Protein AF-A0A957KAK9-F1 (afdb_monomer)

Radius of gyration: 31.0 Å; Cα contacts (8 Å, |Δi|>4): 184; chains: 1; bounding box: 73×42×79 Å

Solvent-accessible surface area (backbone atoms only — not comparable to full-atom values): 11859 Å² total; per-residue (Å²): 132,91,83,66,43,43,68,60,51,50,53,45,42,73,26,60,89,38,50,68,64,30,19,70,36,79,70,23,77,32,66,41,23,50,53,44,12,56,77,70,69,42,57,94,47,47,56,24,24,17,54,21,35,51,53,50,52,51,54,56,45,58,68,41,41,82,61,91,68,81,90,47,63,84,47,76,66,33,44,46,30,52,53,50,42,42,36,49,74,69,64,42,52,71,67,56,53,21,57,70,49,74,37,57,71,70,58,36,55,51,48,48,50,52,30,37,43,52,53,23,51,55,51,47,52,44,39,51,51,44,69,67,50,73,55,75,72,64,65,61,70,72,53,78,80,76,83,59,67,78,76,74,98,59,89,86,77,96,51,64,68,60,50,52,54,50,49,53,55,48,72,72,43,100,77,59,81,85,84,90,81,76,68,87,88,76,47,65,68,59,51,52,36,54,54,68,66,37,76,91,81,106

pLDDT: mean 87.8, std 12.95, range [45.91, 98.38]

Nearest PDB structures (foldseek):
  7yoc-assembly1_A  TM=3.023E-01  e=8.928E+00  Thinopyrum elongatum
  5lj3-assembly1_O  TM=2.240E-01  e=6.373E+00  Saccharomyces cerevisiae
  5lj5-assembly1_O  TM=2.240E-01  e=6.373E+00  Saccharomyces cerevisiae

Secondary structure (DSSP, 8-state):
-----HHHHHHHHHTTT-HHHHHHSGGGG-HHHHHHHHHTT--SSHHHHHHHHHHHHHHHHHTTSSSSSPP-SSSGGGHHHHHHIIIIIS---HHHHHHHTT--HHHHHHHHHHHHHHHHHHHHHHHHHHHHS--HHHHGGGS----SPPPPSS---S-HHHHHHHHHHHHTSSS--------TTS-HHHHHHHHTT-GGG-

Sequence (202 aa):
MVDINRKQIRSALQAWHQTSRLGELPLAGLLCVDRRREALGYDASAIGRALALRQLLRALLAELRPNEAEPDPADPRWRPFLILSQQYLEGRSPNWVANHLFLAKRTYHKAQATALDRLATLLQDREQAARQTPSADSAATAAPLFMAPPRLNRPFIGRENLLAEIRQRLLAGTSPRLALVGLPGVGKTTLLRELAHDEVLR

Mean predicted aligned error: 14.13 Å

Foldseek 3Di:
DDQQALVLLVQLLQCLVVLLSNLPRPLLPFLLLVVQL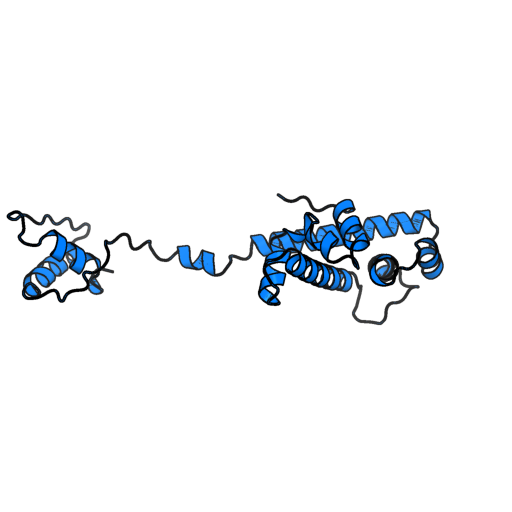VVVVFDPDSSSSSVSSNVVLVVLLVVQQPDPDDQDLADPSSLLSQLSCCCRVVVDDLVVSCVSSVHDPVRSVVSPNVSSRSSSVVSVVSSVVSVPPPDVVVVVVPPPPLPADDQDPDDDDDCVVVLVVVLCQCVPDPHHDDDDDDDPPPCPVNSVSVSSVDPSVD

Structure (mmCIF, N/CA/C/O backbone):
data_AF-A0A957KAK9-F1
#
_entry.id   AF-A0A957KAK9-F1
#
loop_
_atom_site.group_PDB
_atom_site.id
_atom_site.type_symbol
_atom_site.label_atom_id
_atom_site.label_alt_id
_atom_site.label_comp_id
_atom_site.label_asym_id
_atom_site.label_entity_id
_atom_site.label_seq_id
_atom_site.pdbx_PDB_ins_code
_atom_site.Cartn_x
_atom_site.Cartn_y
_atom_site.Cartn_z
_atom_site.occupancy
_atom_site.B_iso_or_equiv
_atom_site.auth_seq_id
_atom_site.auth_comp_id
_atom_site.auth_asym_id
_atom_site.auth_atom_id
_atom_site.pdbx_PDB_model_num
ATOM 1 N N . MET A 1 1 ? 0.889 11.999 12.127 1.00 55.62 1 MET A N 1
ATOM 2 C CA . MET A 1 1 ? 0.553 11.767 10.705 1.00 55.62 1 MET A CA 1
ATOM 3 C C . MET A 1 1 ? 1.561 10.753 10.185 1.00 55.62 1 MET A C 1
ATOM 5 O O . MET A 1 1 ? 2.740 10.975 10.420 1.00 55.62 1 MET A O 1
ATOM 9 N N . VAL A 1 2 ? 1.141 9.609 9.632 1.00 71.44 2 VAL A N 1
ATOM 10 C CA . VAL A 1 2 ? 2.111 8.632 9.100 1.00 71.44 2 VAL A CA 1
ATOM 11 C C . VAL A 1 2 ? 2.605 9.166 7.760 1.00 71.44 2 VAL A C 1
ATOM 13 O O . VAL A 1 2 ? 1.806 9.353 6.844 1.00 71.44 2 VAL A O 1
ATOM 16 N N . ASP A 1 3 ? 3.892 9.488 7.686 1.00 87.69 3 ASP A N 1
ATOM 17 C CA . ASP A 1 3 ? 4.545 9.930 6.456 1.00 87.69 3 ASP A CA 1
ATOM 18 C C . ASP A 1 3 ? 4.981 8.690 5.666 1.00 87.69 3 ASP A C 1
ATOM 20 O O . ASP A 1 3 ? 5.877 7.956 6.101 1.00 87.69 3 ASP A O 1
ATOM 24 N N . ILE A 1 4 ? 4.274 8.393 4.571 1.00 93.38 4 ILE A N 1
ATOM 25 C CA . ILE A 1 4 ? 4.508 7.201 3.755 1.00 93.38 4 ILE A CA 1
ATOM 26 C C . ILE A 1 4 ? 5.555 7.542 2.702 1.00 93.38 4 ILE A C 1
ATOM 28 O O . ILE A 1 4 ? 5.329 8.358 1.813 1.00 93.38 4 ILE A O 1
ATOM 32 N N . ASN A 1 5 ? 6.707 6.875 2.761 1.00 95.31 5 ASN A N 1
ATOM 33 C CA . ASN A 1 5 ? 7.815 7.145 1.849 1.00 95.31 5 ASN A CA 1
ATOM 34 C C . ASN A 1 5 ? 8.212 5.933 0.991 1.00 95.31 5 ASN A C 1
ATOM 36 O O . ASN A 1 5 ? 7.928 4.771 1.297 1.00 95.31 5 ASN A O 1
ATOM 40 N N . ARG A 1 6 ? 8.978 6.196 -0.076 1.00 95.94 6 ARG A N 1
ATOM 41 C CA . ARG A 1 6 ? 9.478 5.161 -1.000 1.00 95.94 6 ARG A CA 1
ATOM 42 C C . ARG A 1 6 ? 10.269 4.031 -0.348 1.00 95.94 6 ARG A C 1
ATOM 44 O O . ARG A 1 6 ? 10.304 2.933 -0.902 1.00 95.94 6 ARG A O 1
ATOM 51 N N . LYS A 1 7 ? 10.947 4.273 0.783 1.00 96.19 7 LYS A N 1
ATOM 52 C CA . LYS A 1 7 ? 11.715 3.221 1.470 1.00 96.19 7 LYS A CA 1
ATOM 53 C C . LYS A 1 7 ? 10.755 2.202 2.076 1.00 96.19 7 LYS A C 1
ATOM 55 O O . LYS A 1 7 ? 10.981 1.011 1.908 1.00 96.19 7 LYS A O 1
ATOM 60 N N . GLN A 1 8 ? 9.669 2.659 2.697 1.00 96.62 8 GLN A N 1
ATOM 61 C CA . GLN A 1 8 ? 8.637 1.778 3.245 1.00 96.62 8 GLN A CA 1
ATOM 62 C C . GLN A 1 8 ? 7.931 0.983 2.142 1.00 96.62 8 GLN A C 1
ATOM 64 O O . GLN A 1 8 ? 7.800 -0.233 2.273 1.00 96.62 8 GLN A O 1
ATOM 69 N N . ILE A 1 9 ? 7.564 1.632 1.027 1.00 97.75 9 ILE A N 1
ATOM 70 C CA . ILE A 1 9 ? 6.975 0.940 -0.132 1.00 97.75 9 ILE A CA 1
ATOM 71 C C . ILE A 1 9 ? 7.922 -0.139 -0.663 1.00 97.75 9 ILE A C 1
ATOM 73 O O . ILE A 1 9 ? 7.519 -1.284 -0.864 1.00 97.75 9 ILE A O 1
ATOM 77 N N . ARG A 1 10 ? 9.203 0.199 -0.851 1.00 97.56 10 ARG A N 1
ATOM 78 C CA . ARG A 1 10 ? 10.208 -0.762 -1.310 1.00 97.56 10 ARG A CA 1
ATOM 79 C C . ARG A 1 10 ? 10.334 -1.947 -0.357 1.00 97.56 10 ARG A C 1
ATOM 81 O O . ARG A 1 10 ? 10.361 -3.076 -0.833 1.00 97.56 10 ARG A O 1
ATOM 88 N N . SER A 1 11 ? 10.404 -1.707 0.951 1.00 97.12 11 SER A N 1
ATOM 89 C CA . SER A 1 11 ? 10.479 -2.779 1.949 1.00 97.12 11 SER A CA 1
ATOM 90 C C . SER A 1 11 ? 9.259 -3.700 1.886 1.00 97.12 11 SER A C 1
ATOM 92 O O . SER A 1 11 ? 9.419 -4.916 1.943 1.00 97.12 11 SER A O 1
ATOM 94 N N . ALA A 1 12 ? 8.056 -3.145 1.703 1.00 97.25 12 ALA A N 1
ATOM 95 C CA . ALA A 1 12 ? 6.838 -3.938 1.548 1.00 97.25 12 ALA A CA 1
ATOM 96 C C . ALA A 1 12 ? 6.841 -4.780 0.266 1.00 97.25 12 ALA A C 1
ATOM 98 O O . ALA A 1 12 ? 6.543 -5.970 0.317 1.00 97.25 12 ALA A O 1
ATOM 99 N N . LEU A 1 13 ? 7.253 -4.206 -0.868 1.00 97.31 13 LEU A N 1
ATOM 100 C CA . LEU A 1 13 ? 7.370 -4.944 -2.128 1.00 97.31 13 LEU A CA 1
ATOM 101 C C . LEU A 1 13 ? 8.484 -6.007 -2.091 1.00 97.31 13 LEU A C 1
ATOM 103 O O . LEU A 1 13 ? 8.334 -7.074 -2.673 1.00 97.31 13 LEU A O 1
ATOM 107 N N . GLN A 1 14 ? 9.585 -5.775 -1.372 1.00 96.88 14 GLN A N 1
ATOM 108 C CA . GLN A 1 14 ? 10.615 -6.801 -1.148 1.00 96.88 14 GLN A CA 1
ATOM 109 C C . GLN A 1 14 ? 10.116 -7.949 -0.264 1.00 96.88 14 GLN A C 1
ATOM 111 O O . GLN A 1 14 ? 10.519 -9.093 -0.455 1.00 96.88 14 GLN A O 1
ATOM 116 N N . ALA A 1 15 ? 9.230 -7.656 0.689 1.00 96.44 15 ALA A N 1
ATOM 117 C CA . ALA A 1 15 ? 8.586 -8.646 1.544 1.00 96.44 15 ALA A CA 1
ATOM 118 C C . ALA A 1 15 ? 7.332 -9.275 0.903 1.00 96.44 15 ALA A C 1
ATOM 120 O O . ALA A 1 15 ? 6.600 -9.983 1.590 1.00 96.44 15 ALA A O 1
ATOM 121 N N . TRP A 1 16 ? 7.072 -9.055 -0.394 1.00 95.88 16 TRP A N 1
ATOM 122 C CA . TRP A 1 16 ? 5.822 -9.442 -1.061 1.00 95.88 16 TRP A CA 1
ATOM 123 C C . TRP A 1 16 ? 5.417 -10.905 -0.822 1.00 95.88 16 TRP A C 1
ATOM 125 O O . TRP A 1 16 ? 4.274 -11.183 -0.445 1.00 95.88 16 TRP A O 1
ATOM 135 N N . HIS A 1 17 ? 6.373 -11.828 -0.966 1.00 94.38 17 HIS A N 1
ATOM 136 C CA . HIS A 1 17 ? 6.179 -13.273 -0.776 1.00 94.38 17 HIS A CA 1
ATOM 137 C C . HIS A 1 17 ? 6.344 -13.733 0.688 1.00 94.38 17 HIS A C 1
ATOM 139 O O . HIS A 1 17 ? 6.066 -14.882 1.011 1.00 94.38 17 HIS A O 1
ATOM 145 N N . GLN A 1 18 ? 6.766 -12.845 1.595 1.00 95.12 18 GLN A N 1
ATOM 146 C CA . GLN A 1 18 ? 7.038 -13.134 3.009 1.00 95.12 18 GLN A CA 1
ATOM 147 C C . GLN A 1 18 ? 5.900 -12.599 3.886 1.00 95.12 18 GLN A C 1
ATOM 149 O O . GLN A 1 18 ? 6.001 -11.516 4.461 1.00 95.12 18 GLN A O 1
ATOM 154 N N . THR A 1 19 ? 4.804 -13.356 3.993 1.00 93.69 19 THR A N 1
ATOM 155 C CA . THR A 1 19 ? 3.567 -12.904 4.662 1.00 93.69 19 THR A CA 1
ATOM 156 C C . THR A 1 19 ? 3.797 -12.414 6.096 1.00 93.69 19 THR A C 1
ATOM 158 O O . THR A 1 19 ? 3.318 -11.337 6.436 1.00 93.69 19 THR A O 1
ATOM 161 N N . SER A 1 20 ? 4.569 -13.138 6.915 1.00 93.25 20 SER A N 1
ATOM 162 C CA . SER A 1 20 ? 4.849 -12.730 8.302 1.00 93.25 20 SER A CA 1
ATOM 163 C C . SER A 1 20 ? 5.565 -11.380 8.360 1.00 93.25 20 SER A C 1
ATOM 165 O O . SER A 1 20 ? 5.084 -10.448 8.996 1.00 93.25 20 SER A O 1
ATOM 167 N N . ARG A 1 21 ? 6.649 -11.234 7.586 1.00 94.94 21 ARG A N 1
ATOM 168 C CA . ARG A 1 21 ? 7.424 -9.991 7.516 1.00 94.94 21 ARG A CA 1
ATOM 169 C C . ARG A 1 21 ? 6.587 -8.822 7.008 1.00 94.94 21 ARG A C 1
ATOM 171 O O . ARG A 1 21 ? 6.719 -7.718 7.517 1.00 94.94 21 ARG A O 1
ATOM 178 N N . LEU A 1 22 ? 5.730 -9.046 6.010 1.00 95.38 22 LEU A N 1
ATOM 179 C CA . LEU A 1 22 ? 4.854 -8.012 5.456 1.00 95.38 22 LEU A CA 1
ATOM 180 C C . LEU A 1 22 ? 3.864 -7.477 6.506 1.00 95.38 22 LEU A C 1
ATOM 182 O O . LEU A 1 22 ? 3.591 -6.279 6.516 1.00 95.38 22 LEU A O 1
ATOM 186 N N . GLY A 1 23 ? 3.366 -8.342 7.395 1.00 93.69 23 GLY A N 1
ATOM 187 C CA . GLY A 1 23 ? 2.431 -7.984 8.469 1.00 93.69 23 GLY A CA 1
ATOM 188 C C . GLY A 1 23 ? 3.052 -7.218 9.638 1.00 93.69 23 GLY A C 1
ATOM 189 O O . GLY A 1 23 ? 2.330 -6.560 10.385 1.00 93.69 23 GLY A O 1
ATOM 190 N N . GLU A 1 24 ? 4.374 -7.283 9.786 1.00 94.00 24 GLU A N 1
ATOM 191 C CA . GLU A 1 24 ? 5.141 -6.563 10.812 1.00 94.00 24 GLU A CA 1
ATOM 192 C C . GLU A 1 24 ? 5.571 -5.161 10.359 1.00 94.00 24 GLU A C 1
ATOM 194 O O . GLU A 1 24 ? 6.010 -4.344 11.169 1.00 94.00 24 GLU A O 1
ATOM 199 N N . LEU A 1 25 ? 5.470 -4.858 9.061 1.00 95.19 25 LEU A N 1
ATOM 200 C CA . LEU A 1 25 ? 5.874 -3.555 8.547 1.00 95.19 25 LEU A CA 1
ATOM 201 C C . LEU A 1 25 ? 4.929 -2.445 9.030 1.00 95.19 25 LEU A C 1
ATOM 203 O O . LEU A 1 25 ? 3.720 -2.661 9.112 1.00 95.19 25 LEU A O 1
ATOM 207 N N . PRO A 1 26 ? 5.430 -1.205 9.211 1.00 94.75 26 PRO A N 1
ATOM 208 C CA . PRO A 1 26 ? 4.598 -0.070 9.620 1.00 94.75 26 PRO A CA 1
ATOM 209 C C . PRO A 1 26 ? 3.386 0.179 8.711 1.00 94.75 26 PRO A C 1
ATOM 211 O O . PRO A 1 26 ? 2.346 0.629 9.179 1.00 94.75 26 PRO A O 1
ATOM 214 N N . LEU A 1 27 ? 3.502 -0.143 7.416 1.00 96.06 27 LEU A N 1
ATOM 215 C CA . LEU A 1 27 ? 2.409 0.010 6.451 1.00 96.06 27 LEU A CA 1
ATOM 216 C C . LEU A 1 27 ? 1.232 -0.936 6.717 1.00 96.06 27 LEU A C 1
ATOM 218 O O . LEU A 1 27 ? 0.123 -0.640 6.290 1.00 96.06 27 LEU A O 1
ATOM 222 N N . ALA A 1 28 ? 1.446 -2.058 7.407 1.00 95.50 28 ALA A N 1
ATOM 223 C CA . ALA A 1 28 ? 0.377 -2.995 7.733 1.00 95.50 28 ALA A CA 1
ATOM 224 C C . ALA A 1 28 ? -0.586 -2.433 8.791 1.00 95.50 28 ALA A C 1
ATOM 226 O O . ALA A 1 28 ? -1.736 -2.850 8.827 1.00 95.50 28 ALA A O 1
ATOM 227 N N . GLY A 1 29 ? -0.137 -1.480 9.617 1.00 94.12 29 GLY A N 1
ATOM 228 C CA . GLY A 1 29 ? -0.946 -0.813 10.644 1.00 94.12 29 GLY A CA 1
ATOM 229 C C . GLY A 1 29 ? -1.648 0.467 10.175 1.00 94.12 29 GLY A C 1
ATOM 230 O O . GLY A 1 29 ? -1.993 1.307 11.001 1.00 94.12 29 GLY A O 1
ATOM 231 N N . LEU A 1 30 ? -1.786 0.676 8.863 1.00 95.50 30 LEU A N 1
ATOM 232 C CA . LEU A 1 30 ? -2.519 1.820 8.315 1.00 95.50 30 LEU A CA 1
ATOM 233 C C . LEU A 1 30 ? -4.032 1.589 8.407 1.00 95.50 30 LEU A C 1
ATOM 235 O O . LEU A 1 30 ? -4.513 0.475 8.203 1.00 95.50 30 LEU A O 1
ATOM 239 N N . LEU A 1 31 ? -4.800 2.661 8.614 1.00 94.81 31 LEU A N 1
ATOM 240 C CA . LEU A 1 31 ? -6.257 2.581 8.733 1.00 94.81 31 LEU A CA 1
ATOM 241 C C . LEU A 1 31 ? -6.900 2.054 7.446 1.00 94.81 31 LEU A C 1
ATOM 243 O O . LEU A 1 31 ? -7.830 1.249 7.486 1.00 94.81 31 LEU A O 1
ATOM 247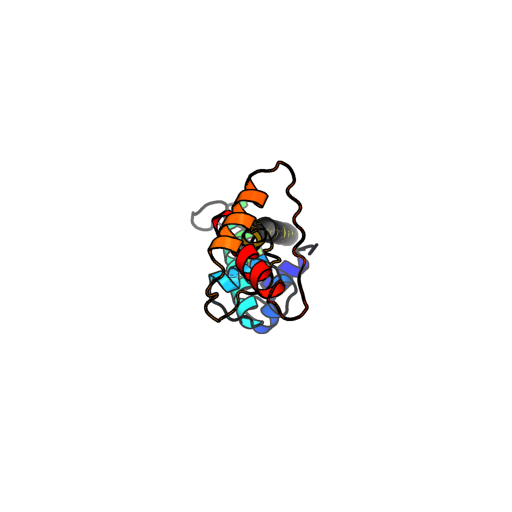 N N . CYS A 1 32 ? -6.397 2.485 6.287 1.00 95.31 32 CYS A N 1
ATOM 248 C CA . CYS A 1 32 ? -6.864 1.969 5.001 1.00 95.31 32 CYS A CA 1
ATOM 249 C C . CYS A 1 32 ? -6.611 0.457 4.836 1.00 95.31 32 CYS A C 1
ATOM 251 O O . CYS A 1 32 ? -7.397 -0.219 4.170 1.00 95.31 32 CYS A O 1
ATOM 253 N N . VAL A 1 33 ? -5.564 -0.087 5.466 1.00 96.38 33 VAL A N 1
ATOM 254 C CA . VAL A 1 33 ? -5.274 -1.529 5.472 1.00 96.38 33 VAL A CA 1
ATOM 255 C C . VAL A 1 33 ? -6.227 -2.263 6.405 1.00 96.38 33 VAL A C 1
ATOM 257 O O . VAL A 1 33 ? -6.799 -3.268 5.989 1.00 96.38 33 VAL A O 1
ATOM 260 N N . ASP A 1 34 ? -6.464 -1.750 7.612 1.00 94.56 34 ASP A N 1
ATOM 261 C CA . ASP A 1 34 ? -7.405 -2.363 8.555 1.00 94.56 34 ASP A CA 1
ATOM 262 C C . ASP A 1 34 ? -8.838 -2.381 8.016 1.00 94.56 34 ASP A C 1
ATOM 264 O O . ASP A 1 34 ? -9.500 -3.416 8.054 1.00 94.56 34 ASP A O 1
ATOM 268 N N . ARG A 1 35 ? -9.294 -1.298 7.380 1.00 93.94 35 ARG A N 1
ATOM 269 C CA . ARG A 1 35 ? -10.605 -1.292 6.712 1.00 93.94 35 ARG A CA 1
ATOM 270 C C . ARG A 1 35 ? -10.686 -2.297 5.573 1.00 93.94 35 ARG A C 1
ATOM 272 O O . ARG A 1 35 ? -11.706 -2.956 5.388 1.00 93.94 35 ARG A O 1
ATOM 279 N N . ARG A 1 36 ? -9.610 -2.436 4.791 1.00 94.75 36 ARG A N 1
ATOM 280 C CA . ARG A 1 36 ? -9.548 -3.438 3.719 1.00 94.75 36 ARG A CA 1
ATOM 281 C C . ARG A 1 36 ? -9.552 -4.857 4.288 1.00 94.75 36 ARG A C 1
ATOM 283 O O . ARG A 1 36 ? -10.164 -5.732 3.685 1.00 94.75 36 ARG A O 1
ATOM 290 N N . ARG A 1 37 ? -8.888 -5.080 5.425 1.00 96.25 37 ARG A N 1
ATOM 291 C CA . ARG A 1 37 ? -8.867 -6.348 6.165 1.00 96.25 37 ARG A CA 1
ATOM 292 C C . ARG A 1 37 ? -10.274 -6.735 6.617 1.00 96.25 37 ARG A C 1
ATOM 294 O O . ARG A 1 37 ? -10.697 -7.850 6.336 1.00 96.25 37 ARG A O 1
ATOM 301 N N . GLU A 1 38 ? -10.997 -5.808 7.240 1.00 94.38 38 GLU A N 1
ATOM 302 C CA . GLU A 1 38 ? -12.384 -6.001 7.687 1.00 94.38 38 GLU A CA 1
ATOM 303 C C . GLU A 1 38 ? -13.331 -6.266 6.518 1.00 94.38 38 GLU A C 1
ATOM 305 O O . GLU A 1 38 ? -14.067 -7.248 6.537 1.00 94.38 38 GLU A O 1
ATOM 310 N N . ALA A 1 39 ? -13.253 -5.456 5.458 1.00 92.75 39 ALA A N 1
ATOM 311 C CA . ALA A 1 39 ? -14.089 -5.618 4.268 1.00 92.75 39 ALA A CA 1
ATOM 312 C C . ALA A 1 39 ? -13.884 -6.968 3.558 1.00 92.75 39 ALA A C 1
ATOM 314 O O . ALA A 1 39 ? -14.797 -7.468 2.908 1.00 92.75 39 ALA A O 1
ATOM 315 N N . LEU A 1 40 ? -12.686 -7.553 3.662 1.00 93.38 40 LEU A N 1
ATOM 316 C CA . LEU A 1 40 ? -12.361 -8.869 3.103 1.00 93.38 40 LEU A CA 1
ATOM 317 C C . LEU A 1 40 ? -12.547 -10.017 4.110 1.00 93.38 40 LEU A C 1
ATOM 319 O O . LEU A 1 40 ? -12.281 -11.164 3.762 1.00 93.38 40 LEU A O 1
ATOM 323 N N . GLY A 1 41 ? -12.981 -9.730 5.342 1.00 93.56 41 GLY A N 1
ATOM 324 C CA . GLY A 1 41 ? -13.208 -10.740 6.378 1.00 93.56 41 GLY A CA 1
ATOM 325 C C . GLY A 1 41 ? -11.934 -11.421 6.886 1.00 93.56 41 GLY A C 1
ATOM 326 O O . GLY A 1 41 ? -11.989 -12.555 7.356 1.00 93.56 41 GLY A O 1
ATOM 327 N N . TYR A 1 42 ? -10.773 -10.770 6.777 1.00 93.19 42 TYR A N 1
ATOM 328 C CA . TYR A 1 42 ? -9.527 -11.322 7.304 1.00 93.19 42 TYR A CA 1
ATOM 329 C C . TYR A 1 42 ? -9.426 -11.134 8.822 1.00 93.19 42 TYR A C 1
ATOM 331 O O . TYR A 1 42 ? -9.802 -10.097 9.374 1.00 93.19 42 TYR A O 1
ATOM 339 N N . ASP A 1 43 ? -8.834 -12.124 9.486 1.00 91.38 43 ASP A N 1
ATOM 340 C CA . ASP A 1 43 ? -8.577 -12.121 10.926 1.00 91.38 43 ASP A CA 1
ATOM 341 C C . ASP A 1 43 ? -7.738 -10.905 11.385 1.00 91.38 43 ASP A C 1
ATOM 343 O O . ASP A 1 43 ? -6.961 -10.344 10.611 1.00 91.38 43 ASP A O 1
ATOM 347 N N . ALA A 1 44 ? -7.881 -10.485 12.647 1.00 91.12 44 ALA A N 1
ATOM 348 C CA . ALA A 1 44 ? -7.198 -9.311 13.214 1.00 91.12 44 ALA A CA 1
ATOM 349 C C . ALA A 1 44 ? -5.690 -9.515 13.507 1.00 91.12 44 ALA A C 1
ATOM 351 O O . ALA A 1 44 ? -5.026 -8.635 14.068 1.00 91.12 44 ALA A O 1
ATOM 352 N N . SER A 1 45 ? -5.126 -10.658 13.122 1.00 93.19 45 SER A N 1
ATOM 353 C CA . SER A 1 45 ? -3.703 -10.980 13.232 1.00 93.19 45 SER A CA 1
ATOM 354 C C . SER A 1 45 ? -2.804 -10.214 12.252 1.00 93.19 45 SER A C 1
ATOM 356 O O . SER A 1 45 ? -3.233 -9.614 11.262 1.00 93.19 45 SER A O 1
ATOM 358 N N . ALA A 1 46 ? -1.491 -10.293 12.500 1.00 93.38 46 ALA A N 1
ATOM 359 C CA . ALA A 1 46 ? -0.467 -9.787 11.585 1.00 93.38 46 ALA A CA 1
ATOM 360 C C . ALA A 1 46 ? -0.574 -10.416 10.183 1.00 93.38 46 ALA A C 1
ATOM 362 O O . ALA A 1 46 ? -0.359 -9.732 9.185 1.00 93.38 46 ALA A O 1
ATOM 363 N N . ILE A 1 47 ? -0.967 -11.692 10.097 1.00 94.88 47 ILE A N 1
ATOM 364 C CA . ILE A 1 47 ? -1.179 -12.391 8.823 1.00 94.88 47 ILE A CA 1
ATOM 365 C C . ILE A 1 47 ? -2.365 -11.779 8.070 1.00 94.88 47 ILE A C 1
ATOM 367 O O . ILE A 1 47 ? -2.238 -11.484 6.881 1.00 94.88 47 ILE A O 1
ATOM 371 N N . GLY A 1 48 ? -3.490 -11.527 8.747 1.00 94.94 48 GLY A N 1
ATOM 372 C CA . GLY A 1 48 ? -4.646 -10.879 8.126 1.00 94.94 48 GLY A CA 1
ATOM 373 C C . GLY A 1 48 ? -4.328 -9.473 7.610 1.00 94.94 48 GLY A C 1
ATOM 374 O O . GLY A 1 48 ? -4.662 -9.141 6.469 1.00 94.94 48 GLY A O 1
ATOM 375 N N . ARG A 1 49 ? -3.582 -8.673 8.387 1.00 95.44 49 ARG A N 1
ATOM 376 C CA . ARG A 1 49 ? -3.072 -7.365 7.935 1.00 95.44 49 ARG A CA 1
ATOM 377 C C . ARG A 1 49 ? -2.120 -7.483 6.742 1.00 95.44 49 ARG A C 1
ATOM 379 O O . ARG A 1 49 ? -2.227 -6.697 5.804 1.00 95.44 49 ARG A O 1
ATOM 386 N N . ALA A 1 50 ? -1.235 -8.480 6.722 1.00 96.94 50 ALA A N 1
ATOM 387 C CA . ALA A 1 50 ? -0.339 -8.727 5.591 1.00 96.94 50 ALA A CA 1
ATOM 388 C C . ALA A 1 50 ? -1.107 -9.039 4.297 1.00 96.94 50 ALA A C 1
ATOM 390 O O . ALA A 1 50 ? -0.782 -8.504 3.236 1.00 96.94 50 ALA A O 1
ATOM 391 N N . LEU A 1 51 ? -2.141 -9.884 4.377 1.00 97.12 51 LEU A N 1
ATOM 392 C CA . LEU A 1 51 ? -3.000 -10.218 3.237 1.00 97.12 51 LEU A CA 1
ATOM 393 C C . LEU A 1 51 ? -3.767 -8.990 2.733 1.00 97.12 51 LEU A C 1
ATOM 395 O O . LEU A 1 51 ? -3.813 -8.750 1.523 1.00 97.12 51 LEU A O 1
ATOM 399 N N . ALA A 1 52 ? -4.312 -8.183 3.646 1.00 97.12 52 ALA A N 1
ATOM 400 C CA . ALA A 1 52 ? -4.981 -6.930 3.312 1.00 97.12 52 ALA A CA 1
ATOM 401 C C . ALA A 1 52 ? -4.029 -5.931 2.637 1.00 97.12 52 ALA A C 1
ATOM 403 O O . ALA A 1 52 ? -4.361 -5.385 1.583 1.00 97.12 52 ALA A O 1
ATOM 404 N N . LEU A 1 53 ? -2.823 -5.749 3.187 1.00 97.50 53 LEU A N 1
ATOM 405 C CA . LEU A 1 53 ? -1.794 -4.883 2.616 1.00 97.50 53 LEU A CA 1
ATOM 406 C C . LEU A 1 53 ? -1.379 -5.363 1.220 1.00 97.50 53 LEU A C 1
ATOM 408 O O . LEU A 1 53 ? -1.288 -4.554 0.299 1.00 97.50 53 LEU A O 1
ATOM 412 N N . ARG A 1 54 ? -1.184 -6.673 1.022 1.00 97.19 54 ARG A N 1
ATOM 413 C CA . ARG A 1 54 ? -0.860 -7.250 -0.293 1.00 97.19 54 ARG A CA 1
ATOM 414 C C . ARG A 1 54 ? -1.957 -6.958 -1.318 1.00 97.19 54 ARG A C 1
ATOM 416 O O . ARG A 1 54 ? -1.655 -6.529 -2.429 1.00 97.19 54 ARG A O 1
ATOM 423 N N . GLN A 1 55 ? -3.222 -7.160 -0.946 1.00 97.00 55 GLN A N 1
ATOM 424 C CA . GLN A 1 55 ? -4.367 -6.858 -1.811 1.00 97.00 55 GLN A CA 1
ATOM 425 C C . GLN A 1 55 ? -4.454 -5.366 -2.147 1.00 97.00 55 GLN A C 1
ATOM 427 O O . GLN A 1 55 ? -4.677 -5.008 -3.302 1.00 97.00 55 GLN A O 1
ATOM 432 N N . LEU A 1 56 ? -4.232 -4.496 -1.161 1.00 97.25 56 LEU A N 1
ATOM 433 C CA . LEU A 1 56 ? -4.230 -3.051 -1.364 1.00 97.25 56 LEU A CA 1
ATOM 434 C C . LEU A 1 56 ? -3.103 -2.620 -2.312 1.00 97.25 56 LEU A C 1
ATOM 436 O O . LEU A 1 56 ? -3.368 -1.944 -3.299 1.00 97.25 56 LEU A O 1
ATOM 440 N N . LEU A 1 57 ? -1.866 -3.063 -2.073 1.00 97.56 57 LEU A N 1
ATOM 441 C CA . LEU A 1 57 ? -0.724 -2.762 -2.942 1.00 97.56 57 LEU A CA 1
ATOM 442 C C . LEU A 1 57 ? -0.927 -3.299 -4.365 1.00 97.56 57 LEU A C 1
ATOM 444 O O . LEU A 1 57 ? -0.553 -2.626 -5.321 1.00 97.56 57 LEU A O 1
ATOM 448 N N . ARG A 1 58 ? -1.557 -4.472 -4.527 1.00 97.31 58 ARG A N 1
ATOM 449 C CA . ARG A 1 58 ? -1.917 -5.008 -5.849 1.00 97.31 58 ARG A CA 1
ATOM 450 C C . ARG A 1 58 ? -2.891 -4.094 -6.587 1.00 97.31 58 ARG A C 1
ATOM 452 O O . ARG A 1 58 ? -2.686 -3.831 -7.768 1.00 97.31 58 ARG A O 1
ATOM 459 N N . ALA A 1 59 ? -3.929 -3.619 -5.898 1.00 96.88 59 ALA A N 1
ATOM 460 C CA . ALA A 1 59 ? -4.900 -2.692 -6.471 1.00 96.88 59 ALA A CA 1
ATOM 461 C C . ALA A 1 59 ? -4.233 -1.365 -6.868 1.00 96.88 59 ALA A C 1
ATOM 463 O O . ALA A 1 59 ? -4.398 -0.911 -7.994 1.00 96.88 59 ALA A O 1
ATOM 464 N N . LEU A 1 60 ? -3.383 -0.810 -5.999 1.00 97.19 60 LEU A N 1
ATOM 465 C CA . LEU A 1 60 ? -2.641 0.422 -6.287 1.00 97.19 60 LEU A CA 1
ATOM 466 C C . LEU A 1 60 ? -1.650 0.270 -7.446 1.00 97.19 60 LEU A C 1
ATOM 468 O O . LEU A 1 60 ? -1.484 1.192 -8.239 1.00 97.19 60 LEU A O 1
ATOM 472 N N . LEU A 1 61 ? -0.999 -0.890 -7.582 1.00 97.06 61 LEU A N 1
ATOM 473 C CA . LEU A 1 61 ? -0.168 -1.182 -8.750 1.00 97.06 61 LEU A CA 1
ATOM 474 C C . LEU A 1 61 ? -1.003 -1.187 -10.034 1.00 97.06 61 LEU A C 1
ATOM 476 O O . LEU A 1 61 ? -0.552 -0.646 -11.039 1.00 97.06 61 LEU A O 1
ATOM 480 N N . ALA A 1 62 ? -2.211 -1.754 -10.011 1.00 96.12 62 ALA A N 1
ATOM 481 C CA . ALA A 1 62 ? -3.092 -1.753 -11.178 1.00 96.12 62 ALA A CA 1
ATOM 482 C C . ALA A 1 62 ? -3.482 -0.328 -11.617 1.00 96.12 62 ALA A C 1
ATOM 484 O O . ALA A 1 62 ? -3.579 -0.076 -12.812 1.00 96.12 62 ALA A O 1
ATOM 485 N N . GLU A 1 63 ? -3.601 0.620 -10.685 1.00 96.44 63 GLU A N 1
ATOM 486 C CA . GLU A 1 63 ? -3.865 2.042 -10.978 1.00 96.44 63 GLU A CA 1
ATOM 487 C C . GLU A 1 63 ? -2.678 2.774 -11.628 1.00 96.44 63 GLU A C 1
ATOM 489 O O . GLU A 1 63 ? -2.832 3.865 -12.177 1.00 96.44 63 GLU A O 1
ATOM 494 N N . LEU A 1 64 ? -1.476 2.189 -11.599 1.00 95.88 64 LEU A N 1
ATOM 495 C CA . LEU A 1 64 ? -0.334 2.724 -12.344 1.00 95.88 64 LEU A CA 1
ATOM 496 C C . LEU A 1 64 ? -0.412 2.419 -13.843 1.00 95.88 64 LEU A C 1
ATOM 498 O O . LEU A 1 64 ? 0.373 2.993 -14.604 1.00 95.88 64 LEU A O 1
ATOM 502 N N . ARG A 1 65 ? -1.312 1.524 -14.270 1.00 95.88 65 ARG A N 1
ATOM 503 C CA . ARG A 1 65 ? -1.533 1.232 -15.688 1.00 95.88 65 ARG A CA 1
ATOM 504 C C . ARG A 1 65 ? -2.140 2.470 -16.362 1.00 95.88 65 ARG A C 1
ATOM 506 O O . ARG A 1 65 ? -3.068 3.060 -15.814 1.00 95.88 65 ARG A O 1
ATOM 513 N N . PRO A 1 66 ? -1.636 2.893 -17.532 1.00 94.12 66 PRO A N 1
ATOM 514 C CA . PRO A 1 66 ? -2.174 4.065 -18.221 1.00 94.12 66 PRO A CA 1
ATOM 515 C C . PRO A 1 66 ? -3.565 3.825 -18.816 1.00 94.12 66 PRO A C 1
ATOM 517 O O . PRO A 1 66 ? -4.310 4.779 -19.022 1.00 94.12 66 PRO A O 1
ATOM 520 N N . ASN A 1 67 ? -3.898 2.571 -19.121 1.00 92.19 67 ASN A N 1
ATOM 521 C CA . ASN A 1 67 ? -5.188 2.134 -19.638 1.00 92.19 67 ASN A CA 1
ATOM 522 C C . ASN A 1 67 ? -5.389 0.633 -19.338 1.00 92.19 67 ASN A C 1
ATOM 524 O O . ASN A 1 67 ? -4.511 -0.025 -18.769 1.00 92.19 67 ASN A O 1
ATOM 528 N N . GLU A 1 68 ? -6.548 0.093 -19.716 1.00 87.75 68 GLU A N 1
ATOM 529 C CA . GLU A 1 68 ? -6.893 -1.320 -19.496 1.00 87.75 68 GLU A CA 1
ATOM 530 C C . GLU A 1 68 ? -6.293 -2.285 -20.533 1.00 87.75 68 GLU A C 1
ATOM 532 O O . GLU A 1 68 ? -6.435 -3.499 -20.377 1.00 87.75 68 GLU A O 1
ATOM 537 N N . ALA A 1 69 ? -5.586 -1.777 -21.550 1.00 89.00 69 ALA A N 1
ATOM 538 C CA . ALA A 1 69 ? -4.986 -2.598 -22.598 1.00 89.00 69 ALA A CA 1
ATOM 539 C C . ALA A 1 69 ? -3.861 -3.494 -22.058 1.00 89.00 69 ALA A C 1
ATOM 541 O O . ALA A 1 69 ? -3.450 -3.403 -20.896 1.00 89.00 69 ALA A O 1
ATOM 542 N N . GLU A 1 70 ? -3.355 -4.386 -22.903 1.00 91.50 70 GLU A N 1
ATOM 543 C CA . GLU A 1 70 ? -2.211 -5.215 -22.541 1.00 91.50 70 GLU A CA 1
ATOM 544 C C . GLU A 1 70 ? -0.963 -4.357 -22.271 1.00 91.50 70 GLU A C 1
ATOM 546 O O . GLU A 1 70 ? -0.788 -3.306 -22.896 1.00 91.50 70 GLU A O 1
ATOM 551 N N . PRO A 1 71 ? -0.099 -4.767 -21.323 1.00 92.31 71 PRO A N 1
ATOM 552 C CA . PRO A 1 71 ? 1.108 -4.018 -21.021 1.00 92.31 71 PRO A CA 1
ATOM 553 C C . PRO A 1 71 ? 2.040 -3.939 -22.230 1.00 92.31 71 PRO A C 1
ATOM 555 O O . PRO A 1 71 ? 2.497 -4.966 -22.727 1.00 92.31 71 PRO A O 1
ATOM 558 N N . ASP A 1 72 ? 2.370 -2.718 -22.643 1.00 92.69 72 ASP A N 1
ATOM 559 C CA . ASP A 1 72 ? 3.309 -2.461 -23.733 1.00 92.69 72 ASP A CA 1
ATOM 560 C C . ASP A 1 72 ? 4.665 -1.976 -23.176 1.00 92.69 72 ASP A C 1
ATOM 562 O O . ASP A 1 72 ? 4.748 -0.866 -22.638 1.00 92.69 72 ASP A O 1
ATOM 566 N N . PRO A 1 73 ? 5.747 -2.774 -23.292 1.00 92.00 73 PRO A N 1
ATOM 567 C CA . PRO A 1 73 ? 7.098 -2.373 -22.896 1.00 92.00 73 PRO A CA 1
ATOM 568 C C . PRO A 1 73 ? 7.643 -1.151 -23.647 1.00 92.00 73 PRO A C 1
ATOM 570 O O . PRO A 1 73 ? 8.520 -0.457 -23.120 1.00 92.00 73 PRO A O 1
ATOM 573 N N . ALA A 1 74 ? 7.164 -0.896 -24.869 1.00 91.00 74 ALA A N 1
ATOM 574 C CA . ALA A 1 74 ? 7.629 0.206 -25.701 1.00 91.00 74 ALA A CA 1
ATOM 575 C C . ALA A 1 74 ? 7.037 1.553 -25.263 1.00 91.00 74 ALA A C 1
ATOM 577 O O . ALA A 1 74 ? 7.728 2.573 -25.345 1.00 91.00 74 ALA A O 1
ATOM 578 N N . ASP A 1 75 ? 5.805 1.572 -24.746 1.00 94.19 75 ASP A N 1
ATOM 579 C CA . ASP A 1 75 ? 5.162 2.792 -24.259 1.00 94.19 75 ASP A CA 1
ATOM 580 C C . ASP A 1 75 ? 5.719 3.207 -22.875 1.00 94.19 75 ASP A C 1
ATOM 582 O O . ASP A 1 75 ? 5.531 2.524 -21.859 1.00 94.19 75 ASP A O 1
ATOM 586 N N . PRO A 1 76 ? 6.371 4.386 -22.769 1.00 94.00 76 PRO A N 1
ATOM 587 C CA . PRO A 1 76 ? 6.935 4.876 -21.517 1.00 94.00 76 PRO A CA 1
ATOM 588 C C . PRO A 1 76 ? 5.939 5.006 -20.362 1.00 94.00 76 PRO A C 1
ATOM 590 O O . PRO A 1 76 ? 6.360 4.986 -19.201 1.00 94.00 76 PRO A O 1
ATOM 593 N N . ARG A 1 77 ? 4.642 5.159 -20.649 1.00 96.06 77 ARG A N 1
ATOM 594 C CA . ARG A 1 77 ? 3.592 5.315 -19.635 1.00 96.06 77 ARG A CA 1
ATOM 595 C C . ARG A 1 77 ? 3.371 4.039 -18.826 1.00 96.06 77 ARG A C 1
ATOM 597 O O . ARG A 1 77 ? 2.982 4.132 -17.665 1.00 96.06 77 ARG A O 1
ATOM 604 N N . TRP A 1 78 ? 3.690 2.874 -19.390 1.00 96.81 78 TRP A N 1
ATOM 605 C CA . TRP A 1 78 ? 3.615 1.580 -18.707 1.00 96.81 78 TRP A CA 1
ATOM 606 C C . TRP A 1 78 ? 4.778 1.315 -17.753 1.00 96.81 78 TRP A C 1
ATOM 608 O O . TRP A 1 78 ? 4.670 0.462 -16.869 1.00 96.81 78 TRP A O 1
ATOM 618 N N . ARG A 1 79 ? 5.885 2.059 -17.881 1.00 96.50 79 ARG A N 1
ATOM 619 C CA . ARG A 1 79 ? 7.116 1.827 -17.107 1.00 96.50 79 ARG A CA 1
ATOM 620 C C . ARG A 1 79 ? 6.894 1.741 -15.593 1.00 96.50 79 ARG A C 1
ATOM 622 O O . ARG A 1 79 ? 7.464 0.827 -15.008 1.00 96.50 79 ARG A O 1
ATOM 629 N N . PRO A 1 80 ? 6.106 2.609 -14.923 1.00 97.50 80 PRO A N 1
ATOM 630 C CA . PRO A 1 80 ? 5.921 2.504 -13.476 1.00 97.50 80 PRO A CA 1
ATOM 631 C C . PRO A 1 80 ? 5.318 1.163 -13.051 1.00 97.50 80 PRO A C 1
ATOM 633 O O . PRO A 1 80 ? 5.823 0.528 -12.126 1.00 97.50 80 PRO A O 1
ATOM 636 N N . PHE A 1 81 ? 4.282 0.712 -13.760 1.00 97.94 81 PHE A N 1
ATOM 637 C CA . PHE A 1 81 ? 3.653 -0.580 -13.518 1.00 97.94 81 PHE A CA 1
ATOM 638 C C . PHE A 1 81 ? 4.608 -1.734 -13.837 1.00 97.94 81 PHE A C 1
ATOM 640 O O . PHE A 1 81 ? 4.828 -2.594 -12.984 1.00 97.94 81 PHE A O 1
ATOM 647 N N . LEU A 1 82 ? 5.210 -1.735 -15.032 1.00 97.75 82 LEU A N 1
ATOM 648 C CA . LEU A 1 82 ? 6.093 -2.810 -15.493 1.00 97.75 82 LEU A CA 1
ATOM 649 C C . LEU A 1 82 ? 7.333 -2.955 -14.610 1.00 97.75 82 LEU A C 1
ATOM 651 O O . LEU A 1 82 ? 7.670 -4.066 -14.223 1.00 97.75 82 LEU A O 1
ATOM 655 N N . ILE A 1 83 ? 7.978 -1.850 -14.219 1.00 98.12 83 ILE A N 1
ATOM 656 C CA . ILE A 1 83 ? 9.163 -1.893 -13.351 1.00 98.12 83 ILE A CA 1
ATOM 657 C C . ILE A 1 83 ? 8.836 -2.564 -12.015 1.00 98.12 83 ILE A C 1
ATOM 659 O O . ILE A 1 83 ? 9.587 -3.424 -11.561 1.00 98.12 83 ILE A O 1
ATOM 663 N N . LEU A 1 84 ? 7.730 -2.176 -11.373 1.00 98.25 84 LEU A N 1
ATOM 664 C CA . LEU A 1 84 ? 7.397 -2.683 -10.044 1.00 98.25 84 LEU A CA 1
ATOM 665 C C . LEU A 1 84 ? 6.835 -4.110 -10.083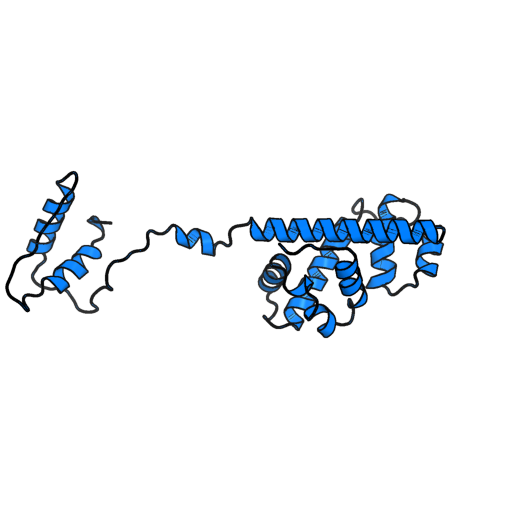 1.00 98.25 84 LEU A C 1
ATOM 667 O O . LEU A 1 84 ? 7.230 -4.933 -9.258 1.00 98.25 84 LEU A O 1
ATOM 671 N N . SER A 1 85 ? 5.949 -4.420 -11.033 1.00 97.56 85 SER A N 1
ATOM 672 C CA . 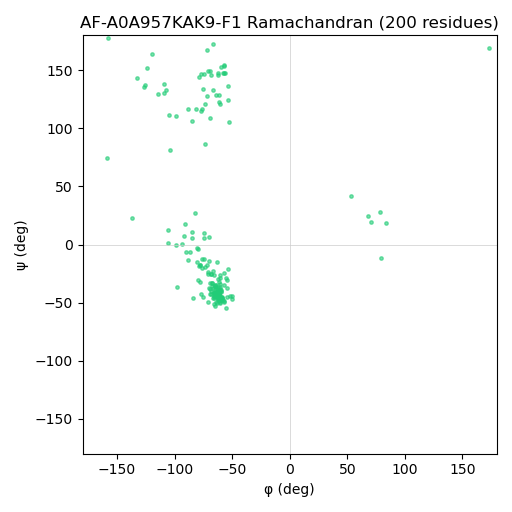SER A 1 85 ? 5.363 -5.761 -11.178 1.00 97.56 85 SER A CA 1
ATOM 673 C C . SER A 1 85 ? 6.419 -6.800 -11.559 1.00 97.56 85 SER A C 1
ATOM 675 O O . SER A 1 85 ? 6.610 -7.770 -10.826 1.00 97.56 85 SER A O 1
ATOM 677 N N . GLN A 1 86 ? 7.190 -6.552 -12.619 1.00 97.62 86 GLN A N 1
ATOM 678 C CA . GLN A 1 86 ? 8.218 -7.481 -13.085 1.00 97.62 86 GLN A CA 1
ATOM 679 C C . GLN A 1 86 ? 9.291 -7.709 -12.017 1.00 97.62 86 GLN A C 1
ATOM 681 O O . GLN A 1 86 ? 9.673 -8.844 -11.736 1.00 97.62 86 GLN A O 1
ATOM 686 N N . GLN A 1 87 ? 9.770 -6.643 -11.369 1.00 97.88 87 GLN A N 1
ATOM 687 C CA . GLN A 1 87 ? 10.834 -6.796 -10.383 1.00 97.88 87 GLN A CA 1
ATOM 688 C C . GLN A 1 87 ? 10.354 -7.483 -9.098 1.00 97.88 87 GLN A C 1
ATOM 690 O O . GLN A 1 87 ? 11.027 -8.381 -8.597 1.00 97.88 87 GLN A O 1
ATOM 695 N N . TYR A 1 88 ? 9.241 -7.033 -8.514 1.00 97.50 88 TYR A N 1
ATOM 696 C CA . TYR A 1 88 ? 8.875 -7.434 -7.151 1.00 97.50 88 TYR A CA 1
ATOM 697 C C . TYR A 1 88 ? 7.854 -8.568 -7.097 1.00 97.50 88 TYR A C 1
ATOM 699 O O . TYR A 1 88 ? 7.953 -9.423 -6.220 1.00 97.50 88 TYR A O 1
ATOM 707 N N . LEU A 1 89 ? 6.888 -8.600 -8.018 1.00 95.88 89 LEU A N 1
ATOM 708 C CA . LEU A 1 89 ? 5.867 -9.651 -8.040 1.00 95.88 89 LEU A CA 1
ATOM 709 C C . LEU A 1 89 ? 6.396 -10.879 -8.783 1.00 95.88 89 LEU A C 1
ATOM 711 O O . LEU A 1 89 ? 6.289 -11.991 -8.271 1.00 95.88 89 LEU A O 1
ATOM 715 N N . GLU A 1 90 ? 7.017 -10.666 -9.944 1.00 96.25 90 GLU A N 1
ATOM 716 C CA . GLU A 1 90 ? 7.549 -11.741 -10.795 1.00 96.25 90 GLU A CA 1
ATOM 717 C C . GLU A 1 90 ? 9.006 -12.112 -10.472 1.00 96.25 90 GLU A C 1
ATOM 719 O O . GLU A 1 90 ? 9.536 -13.082 -11.009 1.00 96.25 90 GLU A O 1
ATOM 724 N N . GLY A 1 91 ? 9.671 -11.362 -9.586 1.00 96.38 91 GLY A N 1
ATOM 725 C CA . GLY A 1 91 ? 11.024 -11.677 -9.117 1.00 96.38 91 GLY A CA 1
ATOM 726 C C . GLY A 1 91 ? 12.122 -11.487 -10.169 1.00 96.38 91 GLY A C 1
ATOM 727 O O . GLY A 1 91 ? 13.209 -12.053 -10.034 1.00 96.38 91 GLY A O 1
ATOM 728 N N . ARG A 1 92 ? 11.870 -10.708 -11.228 1.00 97.69 92 ARG A N 1
ATOM 729 C CA . ARG A 1 92 ? 12.872 -10.423 -12.261 1.00 97.69 92 ARG A CA 1
ATOM 730 C C . ARG A 1 92 ? 13.997 -9.558 -11.701 1.00 97.69 92 ARG A C 1
ATOM 732 O O . ARG A 1 92 ? 13.792 -8.670 -10.872 1.00 97.69 92 ARG A O 1
ATOM 739 N N . SER A 1 93 ? 15.212 -9.778 -12.199 1.00 97.31 93 SER A N 1
ATOM 740 C CA . SER A 1 93 ? 16.355 -8.960 -11.796 1.00 97.31 93 SER A CA 1
ATOM 741 C C . SER A 1 93 ? 16.247 -7.536 -12.368 1.00 97.31 93 SER A C 1
ATOM 743 O O . SER A 1 93 ? 15.745 -7.359 -13.481 1.00 97.31 93 SER A O 1
ATOM 745 N N . PRO A 1 94 ? 16.770 -6.505 -11.676 1.00 97.38 94 PRO A N 1
ATOM 746 C CA . PRO A 1 94 ? 16.760 -5.131 -12.183 1.00 97.38 94 PRO A CA 1
ATOM 747 C C . PRO A 1 94 ? 17.380 -4.978 -13.577 1.00 97.38 94 PRO A C 1
ATOM 749 O O . PRO A 1 94 ? 16.877 -4.214 -14.394 1.00 97.38 94 PRO A O 1
ATOM 752 N N . ASN A 1 95 ? 18.449 -5.728 -13.868 1.00 97.69 95 ASN A N 1
ATOM 753 C CA . ASN A 1 95 ? 19.101 -5.704 -15.179 1.00 97.69 95 ASN A CA 1
ATOM 754 C C . ASN A 1 95 ? 18.206 -6.306 -16.266 1.00 97.69 95 ASN A C 1
ATOM 756 O O . ASN A 1 95 ? 18.144 -5.766 -17.365 1.00 97.69 95 ASN A O 1
ATOM 760 N N . TRP A 1 96 ? 17.493 -7.394 -15.957 1.00 97.81 96 TRP A N 1
ATOM 761 C CA . TRP A 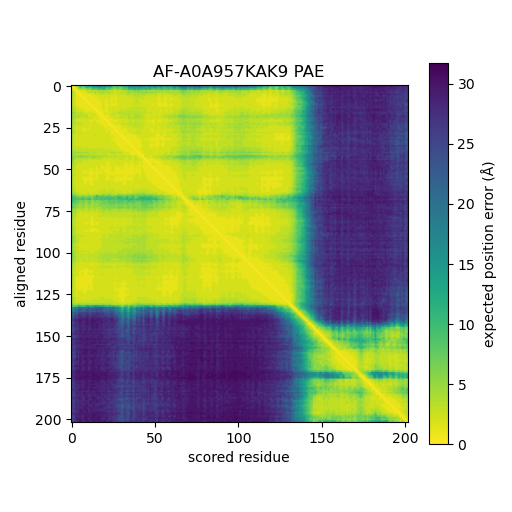1 96 ? 16.539 -7.988 -16.890 1.00 97.81 96 TRP A CA 1
ATOM 762 C C . TRP A 1 96 ? 15.422 -6.998 -17.225 1.00 97.81 96 TRP A C 1
ATOM 764 O O . TRP A 1 96 ? 15.156 -6.764 -18.399 1.00 97.81 96 TRP A O 1
ATOM 774 N N . VAL A 1 97 ? 14.834 -6.349 -16.212 1.00 97.81 97 VAL A N 1
ATOM 775 C CA . VAL A 1 97 ? 13.751 -5.371 -16.417 1.0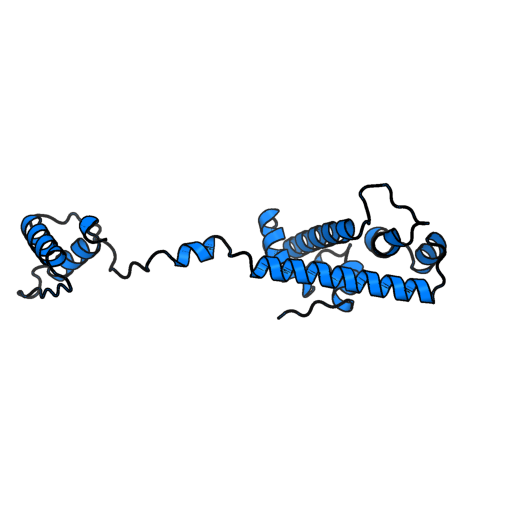0 97.81 97 VAL A CA 1
ATOM 776 C C . VAL A 1 97 ? 14.250 -4.158 -17.203 1.00 97.81 97 VAL A C 1
ATOM 778 O O . VAL A 1 97 ? 13.583 -3.709 -18.129 1.00 97.81 97 VAL A O 1
ATOM 781 N N . ALA A 1 98 ? 15.436 -3.638 -16.875 1.00 97.44 98 ALA A N 1
ATOM 782 C CA . ALA A 1 98 ? 16.035 -2.527 -17.609 1.00 97.44 98 ALA A CA 1
ATOM 783 C C . ALA A 1 98 ? 16.238 -2.870 -19.092 1.00 97.44 98 ALA A C 1
ATOM 785 O O . ALA A 1 98 ? 15.848 -2.084 -19.951 1.00 97.44 98 ALA A O 1
ATOM 786 N N . ASN A 1 99 ? 16.771 -4.057 -19.392 1.00 96.81 99 ASN A N 1
ATOM 787 C CA . ASN A 1 99 ? 16.971 -4.512 -20.767 1.00 96.81 99 ASN A CA 1
ATOM 788 C C . ASN A 1 99 ? 15.641 -4.729 -21.498 1.00 96.81 99 ASN A C 1
ATOM 790 O O . ASN A 1 99 ? 15.495 -4.279 -22.629 1.00 96.81 99 ASN A O 1
ATOM 794 N N . HIS A 1 100 ? 14.664 -5.362 -20.843 1.00 96.00 100 HIS A N 1
ATOM 795 C CA . HIS A 1 100 ? 13.338 -5.616 -21.409 1.00 96.00 100 HIS A CA 1
ATOM 796 C C . HIS A 1 100 ? 12.597 -4.321 -21.781 1.00 96.00 100 HIS A C 1
ATOM 798 O O . HIS A 1 100 ? 11.883 -4.282 -22.775 1.00 96.00 100 HIS A O 1
ATOM 804 N N . LEU A 1 101 ? 12.807 -3.248 -21.013 1.00 96.81 101 LEU A N 1
ATOM 805 C CA . LEU A 1 101 ? 12.227 -1.925 -21.264 1.00 96.81 101 LEU A CA 1
ATOM 806 C C . LEU A 1 101 ? 13.129 -1.007 -22.112 1.00 96.81 101 LEU A C 1
ATOM 808 O O . LEU A 1 101 ? 12.835 0.184 -22.236 1.00 96.81 101 LEU A O 1
ATOM 812 N N . PHE A 1 102 ? 14.244 -1.520 -22.646 1.00 96.38 102 PHE A N 1
ATOM 813 C CA . PHE A 1 102 ? 15.247 -0.755 -23.399 1.00 96.38 102 PHE A CA 1
ATOM 814 C C . PHE A 1 102 ? 15.759 0.491 -22.644 1.00 96.38 102 PHE A C 1
ATOM 816 O O . PHE A 1 102 ? 15.920 1.578 -23.202 1.00 96.38 102 PHE A O 1
ATOM 823 N N . LEU A 1 103 ? 16.007 0.349 -21.338 1.00 96.56 103 LEU A N 1
ATOM 824 C CA . LEU A 1 103 ? 16.445 1.422 -20.447 1.00 96.56 103 LEU A CA 1
ATOM 825 C C . LEU A 1 103 ? 17.912 1.279 -20.047 1.00 96.56 103 LEU A C 1
ATOM 827 O O . LEU A 1 103 ? 18.347 0.258 -19.520 1.00 96.56 103 LEU A O 1
ATOM 831 N N . ALA A 1 104 ? 18.654 2.383 -20.138 1.00 97.00 104 ALA A N 1
ATOM 832 C CA . ALA A 1 104 ? 19.941 2.496 -19.462 1.00 97.00 104 ALA A CA 1
ATOM 833 C C . ALA A 1 104 ? 19.771 2.402 -17.932 1.00 97.00 104 ALA A C 1
ATOM 835 O O . ALA A 1 104 ? 18.800 2.912 -17.366 1.00 97.00 104 ALA A O 1
ATOM 836 N N . LYS A 1 105 ? 20.768 1.842 -17.233 1.00 95.75 105 LYS A N 1
ATOM 837 C CA . LYS A 1 105 ? 20.748 1.610 -15.773 1.00 95.75 105 LYS A CA 1
ATOM 838 C C . LYS A 1 105 ? 20.351 2.843 -14.948 1.00 95.75 105 LYS A C 1
ATOM 840 O O . LYS A 1 105 ? 19.540 2.751 -14.028 1.00 95.75 105 LYS A O 1
ATOM 845 N N . ARG A 1 106 ? 20.893 4.022 -15.276 1.00 96.69 106 ARG A N 1
ATOM 846 C CA . ARG A 1 106 ? 20.561 5.278 -14.574 1.00 96.69 106 ARG A CA 1
ATOM 847 C C . ARG A 1 106 ? 19.098 5.679 -14.786 1.00 96.69 106 ARG A C 1
ATOM 849 O O . ARG A 1 106 ? 18.433 6.083 -13.834 1.00 96.69 106 ARG A O 1
ATOM 856 N N . THR A 1 107 ? 18.598 5.537 -16.012 1.00 97.12 107 THR A N 1
ATOM 857 C CA . THR A 1 107 ? 17.201 5.817 -16.370 1.00 97.12 107 THR A CA 1
ATOM 858 C C . THR A 1 107 ? 16.255 4.855 -15.666 1.00 97.12 107 THR A C 1
ATOM 860 O O . THR A 1 107 ? 15.252 5.299 -15.113 1.00 97.12 107 THR A O 1
ATOM 863 N N . TYR A 1 108 ? 16.616 3.570 -15.600 1.00 97.94 108 TYR A N 1
ATOM 864 C CA . TYR A 1 108 ? 15.885 2.560 -14.843 1.00 97.94 108 TYR A CA 1
ATOM 865 C C . TYR A 1 108 ? 15.727 2.957 -13.372 1.00 97.94 108 TYR A C 1
ATOM 867 O O . TYR A 1 108 ? 14.605 3.056 -12.884 1.00 97.94 108 TYR A O 1
ATOM 875 N N . HIS A 1 109 ? 16.822 3.258 -12.666 1.00 97.50 109 HIS A N 1
ATOM 876 C CA . HIS A 1 109 ? 16.744 3.609 -11.243 1.00 97.50 109 HIS A CA 1
ATOM 877 C C . HIS A 1 109 ? 15.962 4.902 -10.990 1.00 97.50 109 HIS A C 1
ATOM 879 O O . HIS A 1 109 ? 15.239 4.992 -9.998 1.00 97.50 109 HIS A O 1
ATOM 885 N N . LYS A 1 110 ? 16.063 5.889 -11.892 1.00 97.81 110 LYS A N 1
ATOM 886 C CA . LYS A 1 110 ? 15.253 7.110 -11.813 1.00 97.81 110 LYS A CA 1
ATOM 887 C C . LYS A 1 110 ? 13.765 6.792 -11.987 1.00 97.81 110 LYS A C 1
ATOM 889 O O . LYS A 1 110 ? 12.967 7.200 -11.151 1.00 97.81 110 LYS A O 1
ATOM 894 N N . ALA A 1 111 ? 13.404 6.029 -13.019 1.00 97.06 111 ALA A N 1
ATOM 895 C CA . ALA A 1 111 ? 12.022 5.628 -13.277 1.00 97.06 111 ALA A CA 1
ATOM 896 C C . ALA A 1 111 ? 11.451 4.768 -12.138 1.00 97.06 111 ALA A C 1
ATOM 898 O O . ALA A 1 111 ? 10.322 4.987 -11.709 1.00 97.06 111 ALA A O 1
ATOM 899 N N . GLN A 1 112 ? 12.249 3.850 -11.589 1.00 98.19 112 GLN A N 1
ATOM 900 C CA . GLN A 1 112 ? 11.895 3.044 -10.423 1.00 98.19 112 GLN A CA 1
ATOM 901 C C . GLN A 1 112 ? 11.631 3.917 -9.191 1.00 98.19 112 GLN A C 1
ATOM 903 O O . GLN A 1 112 ? 10.650 3.697 -8.485 1.00 98.19 112 GLN A O 1
ATOM 908 N N . ALA A 1 113 ? 12.488 4.907 -8.918 1.00 98.06 113 ALA A N 1
ATOM 909 C CA . ALA A 1 113 ? 12.280 5.836 -7.812 1.00 98.06 113 ALA A CA 1
ATOM 910 C C . ALA A 1 113 ? 10.966 6.610 -7.985 1.00 98.06 113 ALA A C 1
ATOM 912 O O . ALA A 1 113 ? 10.150 6.608 -7.070 1.00 98.06 113 ALA A O 1
ATOM 913 N N . THR A 1 114 ? 10.717 7.159 -9.178 1.00 97.69 114 THR A N 1
ATOM 914 C CA . THR A 1 114 ? 9.460 7.847 -9.507 1.00 97.69 114 THR A CA 1
ATOM 915 C C . THR A 1 114 ? 8.239 6.934 -9.363 1.00 97.69 114 THR A C 1
ATOM 917 O O . THR A 1 114 ? 7.211 7.370 -8.855 1.00 97.69 114 THR A O 1
ATOM 920 N N . ALA A 1 115 ? 8.337 5.664 -9.765 1.00 98.00 115 ALA A N 1
ATOM 921 C CA . ALA A 1 115 ? 7.252 4.696 -9.615 1.00 98.00 115 ALA A CA 1
ATOM 922 C C . ALA A 1 115 ? 6.934 4.405 -8.139 1.00 98.00 115 ALA A C 1
ATOM 924 O O . ALA A 1 115 ? 5.767 4.379 -7.754 1.00 98.00 115 ALA A O 1
ATOM 925 N N . LEU A 1 116 ? 7.966 4.229 -7.305 1.00 98.38 116 LEU A N 1
ATOM 926 C CA . LEU A 1 116 ? 7.808 4.030 -5.861 1.00 98.38 116 LEU A CA 1
ATOM 927 C C . LEU A 1 116 ? 7.229 5.270 -5.171 1.00 98.38 116 LEU A C 1
ATOM 929 O O . LEU A 1 116 ? 6.372 5.124 -4.306 1.00 98.38 116 LEU A O 1
ATOM 933 N N . ASP A 1 117 ? 7.684 6.467 -5.555 1.00 98.06 117 ASP A N 1
ATOM 934 C CA . ASP A 1 117 ? 7.160 7.733 -5.034 1.00 98.06 117 ASP A CA 1
ATOM 935 C C . ASP A 1 117 ? 5.669 7.886 -5.400 1.00 98.06 117 ASP A C 1
ATOM 937 O O . ASP A 1 117 ? 4.852 8.170 -4.529 1.00 98.06 117 ASP A O 1
ATOM 941 N N . ARG A 1 118 ? 5.277 7.579 -6.647 1.00 97.62 118 ARG A N 1
ATOM 942 C CA . ARG A 1 118 ? 3.866 7.609 -7.078 1.00 97.62 118 ARG A CA 1
ATOM 943 C C . ARG A 1 118 ? 2.996 6.619 -6.303 1.00 97.62 118 ARG A C 1
ATOM 945 O O . ARG A 1 118 ? 1.877 6.953 -5.928 1.00 97.62 118 ARG A O 1
ATOM 952 N N . LEU A 1 119 ? 3.500 5.4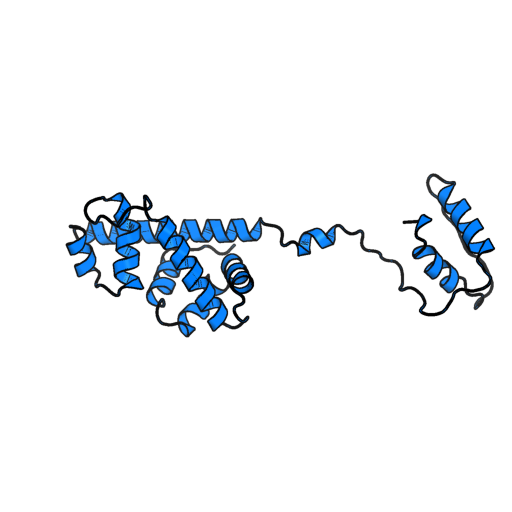12 -6.043 1.00 97.88 119 LEU A N 1
ATOM 953 C CA . LEU A 1 119 ? 2.763 4.416 -5.265 1.00 97.88 119 LEU A CA 1
ATOM 954 C C . LEU A 1 119 ? 2.636 4.815 -3.782 1.00 97.88 119 LEU A C 1
ATOM 956 O O . LEU A 1 119 ? 1.612 4.533 -3.163 1.00 97.88 119 LEU A O 1
ATOM 960 N N . ALA A 1 120 ? 3.638 5.508 -3.228 1.00 97.50 120 ALA A N 1
ATOM 961 C CA . ALA A 1 120 ? 3.551 6.105 -1.896 1.00 97.50 120 ALA A CA 1
ATOM 962 C C . ALA A 1 120 ? 2.455 7.180 -1.832 1.00 97.50 120 ALA A C 1
ATOM 964 O O . ALA A 1 120 ? 1.634 7.130 -0.920 1.00 97.50 120 ALA A O 1
ATOM 965 N N . THR A 1 121 ? 2.383 8.080 -2.823 1.00 97.25 121 THR A N 1
ATOM 966 C CA . THR A 1 121 ? 1.309 9.085 -2.929 1.00 97.25 121 THR A CA 1
ATOM 967 C C . THR A 1 121 ? -0.069 8.433 -2.975 1.00 97.25 121 THR A C 1
ATOM 969 O O . THR A 1 121 ? -0.919 8.769 -2.162 1.00 97.25 121 THR A O 1
ATOM 972 N N . LEU A 1 122 ? -0.274 7.428 -3.834 1.00 97.38 122 LEU A N 1
ATOM 973 C CA . LEU A 1 122 ? -1.563 6.732 -3.913 1.00 97.38 122 LEU A CA 1
ATOM 974 C C . LEU A 1 122 ? -1.964 6.077 -2.580 1.00 97.38 122 LEU A C 1
ATOM 976 O O . LEU A 1 122 ? -3.131 6.108 -2.194 1.00 97.38 122 LEU A O 1
ATOM 980 N N . LEU A 1 123 ? -1.011 5.484 -1.854 1.00 97.12 123 LEU A N 1
ATOM 981 C CA . LEU A 1 123 ? -1.292 4.901 -0.540 1.00 97.12 123 LEU A CA 1
ATOM 982 C C . LEU A 1 123 ? -1.597 5.981 0.512 1.00 97.12 123 LEU A C 1
ATOM 984 O O . LEU A 1 123 ? -2.490 5.788 1.337 1.00 97.12 123 LEU A O 1
ATOM 988 N N . GLN A 1 124 ? -0.899 7.118 0.464 1.00 96.62 124 GLN A N 1
ATOM 989 C CA . GLN A 1 124 ? -1.164 8.287 1.306 1.00 96.62 124 GLN A CA 1
ATOM 990 C C . GLN A 1 124 ? -2.586 8.816 1.076 1.00 96.62 124 GLN A C 1
ATOM 992 O O . GLN A 1 124 ? -3.306 9.046 2.047 1.00 96.62 124 GLN A O 1
ATOM 997 N N . ASP A 1 125 ? -3.015 8.930 -0.181 1.00 95.44 125 ASP A N 1
ATOM 998 C CA . ASP A 1 125 ? -4.360 9.381 -0.547 1.00 95.44 125 ASP A CA 1
ATOM 999 C C . ASP A 1 125 ? -5.429 8.418 -0.012 1.00 95.44 125 ASP A C 1
ATOM 1001 O O . ASP A 1 125 ? -6.436 8.846 0.554 1.00 95.44 125 ASP A O 1
ATOM 1005 N N . ARG A 1 126 ? -5.191 7.100 -0.100 1.00 95.50 126 ARG A N 1
ATOM 1006 C CA . ARG A 1 126 ? -6.090 6.083 0.479 1.00 95.50 126 ARG A CA 1
ATOM 1007 C C . ARG A 1 126 ? -6.175 6.172 1.994 1.00 95.50 126 ARG A C 1
ATOM 1009 O O . ARG A 1 126 ? -7.262 6.032 2.551 1.00 95.50 126 ARG A O 1
ATOM 1016 N N . GLU A 1 127 ? -5.054 6.404 2.662 1.00 95.25 127 GLU A N 1
ATOM 1017 C CA . GLU A 1 127 ? -5.010 6.571 4.113 1.00 95.25 127 GLU A CA 1
ATOM 1018 C C . GLU A 1 127 ? -5.745 7.845 4.555 1.00 95.25 127 GLU A C 1
ATOM 1020 O O . GLU A 1 127 ? -6.497 7.825 5.531 1.00 95.25 127 GLU A O 1
ATOM 1025 N N . GLN A 1 128 ? -5.586 8.947 3.820 1.00 93.31 128 GLN A N 1
ATOM 1026 C CA . GLN A 1 128 ? -6.316 10.187 4.078 1.00 93.31 128 GLN A CA 1
ATOM 1027 C C . GLN A 1 128 ? -7.819 10.023 3.832 1.00 93.31 128 GLN A C 1
ATOM 1029 O O . GLN A 1 128 ? -8.614 10.388 4.698 1.00 93.31 128 GLN A O 1
ATOM 1034 N N . ALA A 1 129 ? -8.217 9.408 2.716 1.00 92.38 129 ALA A N 1
ATOM 1035 C CA . ALA A 1 129 ? -9.618 9.121 2.414 1.00 92.38 129 ALA A CA 1
ATOM 1036 C C . ALA A 1 129 ? -10.252 8.203 3.471 1.00 92.38 129 ALA A C 1
ATOM 1038 O O . ALA A 1 129 ? -11.393 8.420 3.886 1.00 92.38 129 ALA A O 1
ATOM 1039 N N . ALA A 1 130 ? -9.504 7.214 3.974 1.00 91.31 130 ALA A N 1
ATOM 1040 C CA . ALA A 1 130 ? -9.961 6.379 5.075 1.00 91.31 130 ALA A CA 1
ATOM 1041 C C . ALA A 1 130 ? -10.202 7.213 6.346 1.00 91.31 130 ALA A C 1
ATOM 1043 O O . ALA A 1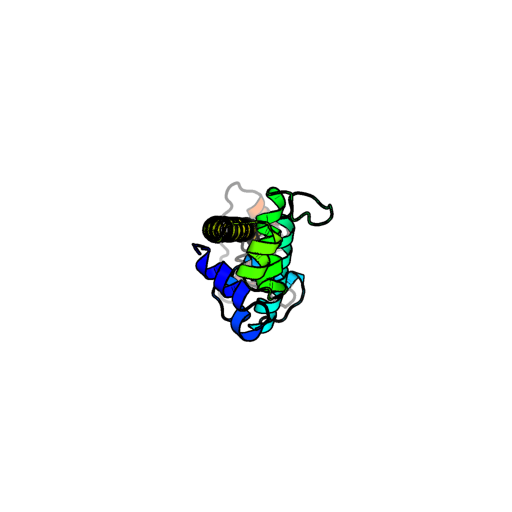 130 ? -11.247 7.094 6.972 1.00 91.31 130 ALA A O 1
ATOM 1044 N N . ARG A 1 131 ? -9.301 8.126 6.704 1.00 89.50 131 ARG A N 1
ATOM 1045 C CA . ARG A 1 131 ? -9.500 8.993 7.879 1.00 89.50 131 ARG A CA 1
ATOM 1046 C C . ARG A 1 131 ? -10.679 9.953 7.732 1.00 89.50 131 ARG A C 1
ATOM 1048 O O . ARG A 1 131 ? -11.334 10.252 8.722 1.00 89.50 131 ARG A O 1
ATOM 1055 N N . GLN A 1 132 ? -10.921 10.443 6.519 1.00 85.19 132 GLN A N 1
ATOM 1056 C CA . GLN A 1 132 ? -11.992 11.397 6.235 1.00 85.19 132 GLN A CA 1
ATOM 1057 C C . GLN A 1 132 ? -13.360 10.742 6.113 1.00 85.19 132 GLN A C 1
ATOM 1059 O O . GLN A 1 132 ? -14.351 11.387 6.428 1.00 85.19 132 GLN A O 1
ATOM 1064 N N . THR A 1 133 ? -13.432 9.486 5.662 1.00 75.69 133 THR A N 1
ATOM 1065 C CA . THR A 1 133 ? -14.701 8.757 5.615 1.00 75.69 133 THR A CA 1
ATOM 1066 C C . THR A 1 133 ? -15.111 8.470 7.059 1.00 75.69 133 THR A C 1
ATOM 1068 O O . THR A 1 133 ? -14.444 7.642 7.699 1.00 75.69 133 THR A O 1
ATOM 1071 N N . PRO A 1 134 ? -16.151 9.134 7.597 1.00 58.97 134 PRO A N 1
ATOM 1072 C CA . PRO A 1 134 ? -16.619 8.836 8.935 1.00 58.97 134 PRO A CA 1
ATOM 1073 C C . PRO A 1 134 ? -17.051 7.373 8.938 1.00 58.97 134 PRO A C 1
ATOM 1075 O O . PRO A 1 134 ? -17.883 6.954 8.132 1.00 58.97 134 PRO A O 1
ATOM 1078 N N . SER A 1 135 ? -16.433 6.571 9.804 1.00 55.78 135 SER A N 1
ATOM 1079 C CA . SER A 1 135 ? -16.965 5.247 10.107 1.00 55.78 135 SER A CA 1
ATOM 1080 C C . SER A 1 135 ? -18.426 5.444 10.522 1.00 55.78 135 SER A C 1
ATOM 1082 O O . SER A 1 135 ? -18.717 6.383 11.263 1.00 55.78 135 SER A O 1
ATOM 1084 N N . ALA A 1 136 ? -19.349 4.608 10.042 1.00 52.97 136 ALA A N 1
ATOM 1085 C CA . ALA A 1 136 ? -20.771 4.708 10.388 1.00 52.97 136 ALA A CA 1
ATOM 1086 C C . ALA A 1 136 ? -21.014 4.716 11.917 1.00 52.97 136 ALA A C 1
ATOM 1088 O O . ALA A 1 136 ? -21.998 5.284 12.379 1.00 52.97 136 ALA A O 1
ATOM 1089 N N . ASP A 1 137 ? -20.056 4.219 12.707 1.00 49.66 137 ASP A N 1
ATOM 1090 C CA . ASP A 1 137 ? -20.042 4.326 14.170 1.00 49.66 137 ASP A CA 1
ATOM 1091 C C . ASP A 1 137 ? -19.889 5.761 14.708 1.00 49.66 137 ASP A C 1
ATOM 1093 O O . ASP A 1 137 ? -20.385 6.066 15.788 1.00 49.66 137 ASP A O 1
ATOM 1097 N N . SER A 1 138 ? -19.271 6.691 13.972 1.00 47.12 138 SER A N 1
ATOM 1098 C CA . SER A 1 138 ? -19.188 8.106 14.377 1.00 47.12 138 SER A CA 1
ATOM 1099 C C . SER A 1 138 ? -20.462 8.900 14.071 1.00 47.12 138 SER A C 1
ATOM 1101 O O . SER A 1 138 ? -20.661 9.969 14.651 1.00 47.12 138 SER A O 1
ATOM 1103 N N . ALA A 1 139 ? -21.362 8.378 13.230 1.00 46.69 139 ALA A N 1
ATOM 1104 C CA . ALA A 1 139 ? -22.708 8.934 13.074 1.00 46.69 139 ALA A CA 1
ATOM 1105 C C . ALA A 1 139 ? -23.644 8.521 14.230 1.00 46.69 139 ALA A C 1
ATOM 1107 O O . ALA A 1 139 ? -24.641 9.197 14.477 1.00 46.69 139 ALA A O 1
ATOM 1108 N N . ALA A 1 140 ? -23.295 7.485 15.005 1.00 47.81 140 ALA A N 1
ATOM 1109 C CA . ALA A 1 140 ? -24.021 7.122 16.225 1.00 47.81 140 ALA A CA 1
ATOM 1110 C C . ALA A 1 140 ? -23.751 8.081 17.405 1.00 47.81 140 ALA A C 1
ATOM 1112 O O . ALA A 1 140 ? -24.499 8.084 18.380 1.00 47.81 140 ALA A O 1
ATOM 1113 N N . THR A 1 141 ? -22.737 8.950 17.317 1.00 45.94 141 THR A N 1
ATOM 1114 C CA . THR A 1 141 ? -22.427 9.959 18.352 1.00 45.94 141 THR A CA 1
ATOM 1115 C C . THR A 1 141 ? -23.220 11.267 18.242 1.00 45.94 141 THR A C 1
ATOM 1117 O O . THR A 1 141 ? -22.983 12.184 19.023 1.00 45.94 141 THR A O 1
ATOM 1120 N N . ALA A 1 142 ? -24.184 11.356 17.321 1.00 45.91 142 ALA A N 1
ATOM 1121 C CA . ALA A 1 142 ? -25.170 12.440 17.290 1.00 45.91 142 ALA A CA 1
ATOM 1122 C C . ALA A 1 142 ? -26.569 11.997 17.760 1.00 45.91 142 ALA A C 1
ATOM 1124 O O . ALA A 1 142 ? -27.534 12.739 17.597 1.00 45.91 142 ALA A O 1
ATOM 1125 N N . ALA A 1 143 ? -26.703 10.815 18.370 1.00 51.78 143 ALA A N 1
ATOM 1126 C CA . ALA A 1 143 ? -27.824 10.598 19.274 1.00 51.78 143 ALA A CA 1
ATOM 1127 C C . ALA A 1 143 ? -27.543 11.426 20.540 1.00 51.78 143 ALA A C 1
ATOM 1129 O O . ALA A 1 143 ? -26.444 11.301 21.093 1.00 51.78 143 ALA A O 1
ATOM 1130 N N . PRO A 1 144 ? -28.466 12.287 21.011 1.00 52.81 144 PRO A N 1
ATOM 1131 C CA . PRO A 1 144 ? -28.264 12.970 22.279 1.00 52.81 144 PRO A CA 1
ATOM 1132 C C . PRO A 1 144 ? -27.982 11.906 23.339 1.00 52.81 144 PRO A C 1
ATOM 1134 O O . PRO A 1 144 ? -28.752 10.954 23.482 1.00 52.81 144 PRO A O 1
ATOM 1137 N N . LEU A 1 145 ? -26.850 12.038 24.037 1.00 54.66 145 LEU A N 1
ATOM 1138 C CA . LEU A 1 145 ? -26.509 11.183 25.168 1.00 54.66 145 LEU A CA 1
ATOM 1139 C C . LEU A 1 145 ? -27.695 11.212 26.129 1.00 54.66 145 LEU A C 1
ATOM 1141 O O . LEU A 1 145 ? -27.939 12.207 26.810 1.00 54.66 145 LEU A O 1
ATOM 1145 N N . PHE A 1 146 ? -28.466 10.130 26.148 1.00 69.88 146 PHE A N 1
ATOM 1146 C CA . PHE A 1 146 ? -29.607 9.996 27.029 1.00 69.88 146 PHE A CA 1
ATOM 1147 C C . PHE A 1 146 ? -29.066 9.754 28.442 1.00 69.88 146 PHE A C 1
ATOM 1149 O O . PHE A 1 146 ? -28.858 8.622 28.865 1.00 69.88 146 PHE A O 1
ATOM 1156 N N . MET A 1 147 ? -28.773 10.847 29.152 1.00 71.75 147 MET A N 1
ATOM 1157 C CA . MET A 1 147 ? -28.175 10.849 30.493 1.00 71.75 147 MET A CA 1
ATOM 1158 C C . MET A 1 147 ? -29.157 10.436 31.601 1.00 71.75 147 MET A C 1
ATOM 1160 O O . MET A 1 147 ? -28.847 10.596 32.783 1.00 71.75 147 MET A O 1
ATOM 1164 N N . ALA A 1 148 ? -30.352 9.935 31.267 1.00 74.62 148 ALA A N 1
ATOM 1165 C CA . ALA A 1 148 ? -31.278 9.526 32.309 1.00 74.62 148 ALA A CA 1
ATOM 1166 C C . ALA A 1 148 ? -30.844 8.198 32.956 1.00 74.62 148 ALA A C 1
ATOM 1168 O O . ALA A 1 148 ? -30.304 7.318 32.278 1.00 74.62 148 ALA A O 1
ATOM 1169 N N . PRO A 1 149 ? -31.110 8.015 34.262 1.00 75.19 149 PRO A N 1
ATOM 1170 C CA . PRO A 1 149 ? -30.882 6.742 34.935 1.00 75.19 149 PRO A CA 1
ATOM 1171 C C . PRO A 1 149 ? -31.703 5.621 34.281 1.00 75.19 149 PRO A C 1
ATOM 1173 O O . PRO A 1 149 ? -32.793 5.898 33.792 1.00 75.19 149 PRO A O 1
ATOM 1176 N N . PRO A 1 150 ? -31.263 4.350 34.341 1.00 74.25 150 PRO A N 1
ATOM 1177 C CA . PRO A 1 150 ? -31.961 3.239 33.691 1.00 74.25 150 PRO A CA 1
ATOM 1178 C C . PRO A 1 150 ? -33.424 3.107 34.154 1.00 74.25 150 PRO A C 1
ATOM 1180 O O . PRO A 1 150 ? -33.724 3.355 35.330 1.00 74.25 150 PRO A O 1
ATOM 1183 N N . ARG A 1 151 ? -34.326 2.655 33.268 1.00 75.81 151 ARG A N 1
ATOM 1184 C CA . ARG A 1 151 ? -35.718 2.321 33.630 1.00 75.81 151 ARG A CA 1
ATOM 1185 C C . ARG A 1 151 ? -35.747 1.282 34.746 1.00 75.81 151 ARG A C 1
ATOM 1187 O O . ARG A 1 151 ? -34.865 0.429 34.858 1.00 75.81 151 ARG A O 1
ATOM 1194 N N . LEU A 1 152 ? -36.765 1.358 35.593 1.00 71.50 152 LEU A N 1
ATOM 1195 C CA . LEU A 1 152 ? -37.006 0.323 36.588 1.00 71.50 152 LEU A CA 1
ATOM 1196 C C . LEU A 1 152 ? -37.605 -0.901 35.895 1.00 71.50 152 LEU A C 1
ATOM 1198 O O . LEU A 1 152 ? -38.539 -0.783 35.115 1.00 71.50 152 LEU A O 1
ATOM 1202 N N . ASN A 1 153 ? -37.096 -2.089 36.211 1.00 71.31 153 ASN A N 1
ATOM 1203 C CA . ASN A 1 153 ? -37.580 -3.344 35.628 1.00 71.31 153 ASN A CA 1
ATOM 1204 C C . ASN A 1 153 ? -38.841 -3.884 36.341 1.00 71.31 153 ASN A C 1
ATOM 1206 O O . ASN A 1 153 ? -39.047 -5.089 36.445 1.00 71.31 153 ASN A O 1
ATOM 1210 N N . ARG A 1 154 ? -39.633 -2.993 36.947 1.00 75.12 154 ARG A N 1
ATOM 1211 C CA . ARG A 1 154 ? -40.843 -3.308 37.716 1.00 75.12 154 ARG A CA 1
ATOM 1212 C C . ARG A 1 154 ? -41.956 -2.366 37.264 1.00 75.12 154 ARG A C 1
ATOM 1214 O O . ARG A 1 154 ? -41.651 -1.198 37.027 1.00 75.12 154 ARG A O 1
ATOM 1221 N N . PRO A 1 155 ? -43.214 -2.830 37.188 1.00 70.50 155 PRO A N 1
ATOM 1222 C CA . PRO A 1 155 ? -44.321 -1.976 36.780 1.00 70.50 155 PRO A CA 1
ATOM 1223 C C . PRO A 1 155 ? -44.478 -0.804 37.759 1.00 70.50 155 PRO A C 1
ATOM 1225 O O . PRO A 1 155 ? -44.525 -0.999 38.977 1.00 70.50 155 PRO A O 1
ATOM 1228 N N . PHE A 1 156 ? -44.530 0.415 37.223 1.00 76.19 156 PHE A N 1
ATOM 1229 C CA . PHE A 1 156 ? -44.875 1.617 37.975 1.00 76.19 156 PHE A CA 1
ATOM 1230 C C . PHE A 1 156 ? -46.402 1.695 38.075 1.00 76.19 156 PHE A C 1
ATOM 1232 O O . PHE A 1 156 ? -47.071 1.759 37.050 1.00 76.19 156 PHE A O 1
ATOM 1239 N N . ILE A 1 157 ? -46.951 1.618 39.291 1.00 77.69 157 ILE A N 1
ATOM 1240 C CA . ILE A 1 157 ? -48.397 1.452 39.521 1.00 77.69 157 ILE A CA 1
ATOM 1241 C C . ILE A 1 157 ? -48.922 2.558 40.443 1.00 77.69 157 ILE A C 1
ATOM 1243 O O . ILE A 1 157 ? -48.314 2.856 41.476 1.00 77.69 157 ILE A O 1
ATOM 1247 N N . GLY A 1 158 ? -50.088 3.111 40.103 1.00 77.25 158 GLY A N 1
ATOM 1248 C CA . GLY A 1 158 ? -50.943 3.902 40.993 1.00 77.25 158 GLY A CA 1
ATOM 1249 C C . GLY A 1 158 ? -50.567 5.379 41.107 1.00 77.25 158 GLY A C 1
ATOM 1250 O O . GLY A 1 158 ? -50.924 6.034 42.088 1.00 77.25 158 GLY A O 1
ATOM 1251 N N . ARG A 1 159 ? -49.790 5.908 40.156 1.00 81.69 159 ARG A N 1
ATOM 1252 C CA . ARG A 1 159 ? -49.326 7.312 40.124 1.00 81.69 159 ARG A CA 1
ATOM 1253 C C . ARG A 1 159 ? -49.406 7.944 38.736 1.00 81.69 159 ARG A C 1
ATOM 1255 O O . ARG A 1 159 ? -48.721 8.924 38.451 1.00 81.69 159 ARG A O 1
ATOM 1262 N N . GLU A 1 160 ? -50.261 7.394 37.890 1.00 82.31 160 GLU A N 1
ATOM 1263 C CA . GLU A 1 160 ? -50.476 7.794 36.503 1.00 82.31 160 GLU A CA 1
ATOM 1264 C C . GLU A 1 160 ? -51.002 9.236 36.433 1.00 82.31 160 GLU A C 1
ATOM 1266 O O . GLU A 1 160 ? -50.494 10.047 35.661 1.00 82.31 160 GLU A O 1
ATOM 1271 N N . ASN A 1 161 ? -51.934 9.595 37.325 1.00 83.25 161 ASN A N 1
ATOM 1272 C CA . ASN A 1 161 ? -52.487 10.952 37.413 1.00 83.25 161 ASN A CA 1
ATOM 1273 C C . ASN A 1 161 ? -51.423 11.994 37.791 1.00 83.25 161 ASN A C 1
ATOM 1275 O O . ASN A 1 161 ? -51.383 13.080 37.218 1.00 83.25 161 ASN A O 1
ATOM 1279 N N . LEU A 1 162 ? -50.528 11.651 38.724 1.00 83.44 162 LEU A N 1
ATOM 1280 C CA . LEU A 1 162 ? -49.453 12.544 39.160 1.00 83.44 162 LEU A CA 1
ATOM 1281 C C . LEU A 1 162 ? -48.398 12.729 38.058 1.00 83.44 162 LEU A C 1
ATOM 1283 O O . LEU A 1 162 ? -47.894 13.833 37.868 1.00 83.44 162 LEU A O 1
ATOM 1287 N N . LEU A 1 163 ? -48.087 11.669 37.302 1.00 84.12 163 LEU A N 1
ATOM 1288 C CA . LEU A 1 163 ? -47.233 11.769 36.115 1.00 84.12 163 LEU A CA 1
ATOM 1289 C C . LEU A 1 163 ? -47.855 12.675 35.046 1.00 84.12 163 LEU A C 1
ATOM 1291 O O . LEU A 1 163 ? -47.157 13.532 34.508 1.00 84.12 163 LEU A O 1
ATOM 1295 N N . ALA A 1 164 ? -49.155 12.526 34.771 1.00 83.62 164 ALA A N 1
ATOM 1296 C CA . ALA A 1 164 ? -49.863 13.352 33.795 1.00 83.62 164 ALA A CA 1
ATOM 1297 C C . ALA A 1 164 ? -49.857 14.842 34.182 1.00 83.62 164 ALA A C 1
ATOM 1299 O O . ALA A 1 164 ? -49.576 15.695 33.339 1.00 83.62 164 ALA A O 1
ATOM 1300 N N . GLU A 1 165 ? -50.083 15.158 35.461 1.00 83.94 165 GLU A N 1
ATOM 1301 C CA . GLU A 1 165 ? -50.031 16.531 35.978 1.00 83.94 165 GLU A CA 1
ATOM 1302 C C . GLU A 1 165 ? -48.628 17.142 35.831 1.00 83.94 165 GLU A C 1
ATOM 1304 O O . GLU A 1 165 ? -48.470 18.273 35.362 1.00 83.94 165 GLU A O 1
ATOM 1309 N N . ILE A 1 166 ? -47.591 16.383 36.195 1.00 86.06 166 ILE A N 1
ATOM 1310 C CA . ILE A 1 166 ? -46.196 16.816 36.073 1.00 86.06 166 ILE A CA 1
ATOM 1311 C C . ILE A 1 166 ? -45.826 17.045 34.605 1.00 86.06 166 ILE A C 1
ATOM 1313 O O . ILE A 1 166 ? -45.237 18.076 34.281 1.00 86.06 166 ILE A O 1
ATOM 1317 N N . ARG A 1 167 ? -46.214 16.127 33.712 1.00 84.94 167 ARG A N 1
ATOM 1318 C CA . ARG A 1 167 ? -45.997 16.240 32.265 1.00 84.94 167 ARG A CA 1
ATOM 1319 C C . ARG A 1 167 ? -46.626 17.517 31.713 1.00 84.94 167 ARG A C 1
ATOM 1321 O O . ARG A 1 167 ? -45.954 18.281 31.027 1.00 84.94 167 ARG A O 1
ATOM 1328 N N . GLN A 1 168 ? -47.886 17.783 32.052 1.00 83.06 168 GLN A N 1
ATOM 1329 C CA . GLN A 1 168 ? -48.596 18.975 31.591 1.00 83.06 168 GLN A CA 1
ATOM 1330 C C . GLN A 1 168 ? -47.915 20.264 32.071 1.00 83.06 168 GLN A C 1
ATOM 1332 O O . GLN A 1 168 ? -47.757 21.203 31.294 1.00 83.06 168 GLN A O 1
ATOM 1337 N N . ARG A 1 169 ? -47.456 20.303 33.328 1.00 82.06 169 ARG A N 1
ATOM 1338 C CA . ARG A 1 169 ? -46.733 21.461 33.881 1.00 82.06 169 ARG A CA 1
ATOM 1339 C C . ARG A 1 169 ? -45.362 21.673 33.249 1.00 82.06 169 ARG A C 1
ATOM 1341 O O . ARG A 1 169 ? -44.952 22.819 33.091 1.00 82.06 169 ARG A O 1
ATOM 1348 N N . LEU A 1 170 ? -44.661 20.595 32.898 1.00 82.38 170 LEU A N 1
ATOM 1349 C CA . LEU A 1 170 ? -43.391 20.689 32.184 1.00 82.38 170 LEU A CA 1
ATOM 1350 C C . LEU A 1 170 ? -43.599 21.210 30.755 1.00 82.38 170 LEU A C 1
ATOM 1352 O O . LEU A 1 170 ? -42.882 22.100 30.326 1.00 82.38 170 LEU A O 1
ATOM 1356 N N . LEU A 1 171 ? -44.619 20.743 30.036 1.00 83.00 171 LEU A N 1
ATOM 1357 C CA . LEU A 1 171 ? -44.851 21.155 28.645 1.00 83.00 171 LEU A CA 1
ATOM 1358 C C . LEU A 1 171 ? -45.454 22.562 28.492 1.00 83.00 171 LEU A C 1
ATOM 1360 O O . LEU A 1 171 ? -45.340 23.164 27.429 1.00 83.00 171 LEU A O 1
ATOM 1364 N N . ALA A 1 172 ? -46.088 23.106 29.532 1.00 80.56 172 ALA A N 1
ATOM 1365 C CA . ALA A 1 172 ? -46.784 24.392 29.464 1.00 80.56 172 ALA A CA 1
ATOM 1366 C C . ALA A 1 172 ? -45.875 25.642 29.552 1.00 80.56 172 ALA A C 1
ATOM 1368 O O . ALA A 1 172 ? -46.387 26.756 29.456 1.00 80.56 172 ALA A O 1
ATOM 1369 N N . GLY A 1 173 ? -44.558 25.505 29.765 1.00 64.44 173 GLY A N 1
ATOM 1370 C CA . GLY A 1 173 ? -43.658 26.640 30.028 1.00 64.44 173 GLY A CA 1
ATOM 1371 C C . GLY A 1 173 ? -42.465 26.762 29.075 1.00 64.44 173 GLY A C 1
ATOM 1372 O O . GLY A 1 173 ? -41.932 25.769 28.598 1.00 64.44 173 GLY A O 1
ATOM 1373 N N . THR A 1 174 ? -41.973 27.990 28.869 1.00 59.09 174 THR A N 1
ATOM 1374 C CA . THR A 1 174 ? -40.774 28.294 28.051 1.00 59.09 174 THR A CA 1
ATOM 1375 C C . THR A 1 174 ? -39.458 27.861 28.726 1.00 59.09 174 THR A C 1
ATOM 1377 O O . THR A 1 174 ? -38.418 27.766 28.081 1.00 59.09 174 THR A O 1
ATOM 1380 N N . SER A 1 175 ? -39.471 27.617 30.043 1.00 59.56 175 SER A N 1
ATOM 1381 C CA . SER A 1 175 ? -38.349 27.081 30.841 1.00 59.56 175 SER A CA 1
ATOM 1382 C C . SER A 1 175 ? -38.877 26.451 32.141 1.00 59.56 175 SER A C 1
ATOM 1384 O O . SER A 1 175 ? -38.783 27.051 33.216 1.00 59.56 175 SER A O 1
ATOM 1386 N N . PRO A 1 176 ? -39.500 25.268 32.063 1.00 73.62 176 PRO A N 1
ATOM 1387 C CA . PRO A 1 176 ? -40.210 24.667 33.183 1.00 73.62 176 PRO A CA 1
ATOM 1388 C C . PRO A 1 176 ? -39.223 24.129 34.232 1.00 73.62 176 PRO A C 1
ATOM 1390 O O . PRO A 1 176 ? -38.395 23.263 33.959 1.00 73.62 176 PRO A O 1
ATOM 1393 N N . ARG A 1 177 ? -39.313 24.624 35.468 1.00 80.00 177 ARG A N 1
ATOM 1394 C CA . ARG A 1 177 ? -38.616 24.047 36.627 1.00 80.00 177 ARG A CA 1
ATOM 1395 C C . ARG A 1 177 ? -39.657 23.499 37.589 1.00 80.00 177 ARG A C 1
ATOM 1397 O O . ARG A 1 177 ? -40.582 24.215 37.960 1.00 80.00 177 ARG A O 1
ATOM 1404 N N . LEU A 1 178 ? -39.490 22.249 38.009 1.00 81.75 178 LEU A N 1
ATOM 1405 C CA . LEU A 1 178 ? -40.380 21.595 38.962 1.00 81.75 178 LEU A CA 1
ATOM 1406 C C . LEU A 1 178 ? -39.571 21.022 40.128 1.00 81.75 178 LEU A C 1
ATOM 1408 O O . LEU A 1 178 ? -38.550 20.370 39.922 1.00 81.75 178 LEU A O 1
ATOM 1412 N N . ALA A 1 179 ? -40.056 21.233 41.349 1.00 83.75 179 ALA A N 1
ATOM 1413 C CA . ALA A 1 179 ? -39.524 20.602 42.548 1.00 83.75 179 ALA A CA 1
ATOM 1414 C C . ALA A 1 179 ? -40.518 19.558 43.076 1.00 83.75 179 ALA A C 1
ATOM 1416 O O . ALA A 1 179 ? -41.696 19.856 43.260 1.00 83.75 179 ALA A O 1
ATOM 1417 N N . LEU A 1 180 ? -40.039 18.340 43.352 1.00 82.19 180 LEU A N 1
ATOM 1418 C CA . LEU A 1 180 ? -40.818 17.297 44.022 1.00 82.19 180 LEU A CA 1
ATOM 1419 C C . LEU A 1 180 ? -40.454 17.253 45.505 1.00 82.19 180 LEU A C 1
ATOM 1421 O O . LEU A 1 180 ? -39.362 16.818 45.875 1.00 82.19 180 LEU A O 1
ATOM 1425 N N . VAL A 1 181 ? -41.390 17.665 46.357 1.00 86.31 181 VAL A N 1
ATOM 1426 C CA . VAL A 1 181 ? -41.225 17.690 47.816 1.00 86.31 181 VAL A CA 1
ATOM 1427 C C . VAL A 1 181 ? -42.088 16.600 48.444 1.00 86.31 181 VAL A C 1
ATOM 1429 O O . VAL A 1 181 ? -43.217 16.365 48.028 1.00 86.31 181 VAL A O 1
ATOM 1432 N N . GLY A 1 182 ? -41.551 15.894 49.437 1.00 86.31 182 GLY A N 1
ATOM 1433 C CA . GLY A 1 182 ? -42.284 14.859 50.163 1.00 86.31 182 GLY A CA 1
ATOM 1434 C C . GLY A 1 182 ? -41.387 14.092 51.126 1.00 86.31 182 GLY A C 1
ATOM 1435 O O . GLY A 1 182 ? -40.160 14.197 51.052 1.00 86.31 182 GLY A O 1
ATOM 1436 N N . LEU A 1 183 ? -41.992 13.283 51.994 1.00 87.31 183 LEU A N 1
ATOM 1437 C CA . LEU A 1 183 ? -41.289 12.478 52.998 1.00 87.31 183 LEU A CA 1
ATOM 1438 C C . LEU A 1 183 ? -40.236 11.533 52.372 1.00 87.31 183 LEU A C 1
ATOM 1440 O O . LEU A 1 183 ? -40.331 11.180 51.186 1.00 87.31 183 LEU A O 1
ATOM 1444 N N . PRO A 1 184 ? -39.192 11.126 53.113 1.00 81.50 184 PRO A N 1
ATOM 1445 C CA . PRO A 1 184 ? -38.272 10.087 52.650 1.00 81.50 184 PRO A CA 1
ATOM 1446 C C . PRO A 1 184 ? -39.031 8.779 52.360 1.00 81.50 184 PRO A C 1
ATOM 1448 O O . PRO A 1 184 ? -40.057 8.495 52.966 1.00 81.50 184 PRO A O 1
ATOM 1451 N N . GLY A 1 185 ? -38.568 7.999 51.380 1.00 79.94 185 GLY A N 1
ATOM 1452 C CA . GLY A 1 185 ? -39.176 6.703 51.037 1.00 79.94 185 GLY A CA 1
ATOM 1453 C C . GLY A 1 185 ? -40.455 6.749 50.186 1.00 79.94 185 GLY A C 1
ATOM 1454 O O . GLY A 1 185 ? -40.815 5.736 49.601 1.00 79.94 185 GLY A O 1
ATOM 1455 N N . VAL A 1 186 ? -41.091 7.911 49.985 1.00 83.81 186 VAL A N 1
ATOM 1456 C CA . VAL A 1 186 ? -42.338 8.016 49.188 1.00 83.81 186 VA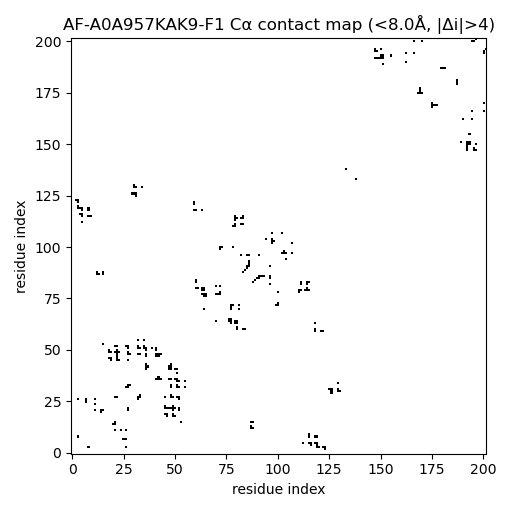L A CA 1
ATOM 1457 C C . VAL A 1 186 ? -42.154 7.803 47.678 1.00 83.81 186 VAL A C 1
ATOM 1459 O O . VAL A 1 186 ? -43.095 7.999 46.921 1.00 83.81 186 VAL A O 1
ATOM 1462 N N . GLY A 1 187 ? -40.968 7.427 47.191 1.00 80.69 187 GLY A N 1
ATOM 1463 C CA . GLY A 1 187 ? -40.752 7.081 45.777 1.00 80.69 187 GLY A CA 1
ATOM 1464 C C . GLY A 1 187 ? -40.627 8.266 44.808 1.00 80.69 187 GLY A C 1
ATOM 1465 O O . GLY A 1 187 ? -40.947 8.121 43.633 1.00 80.69 187 GLY A O 1
ATOM 1466 N N . LYS A 1 188 ? -40.158 9.437 45.266 1.00 88.38 188 LYS A N 1
ATOM 1467 C CA . LYS A 1 188 ? -39.908 10.614 44.401 1.00 88.38 188 LYS A CA 1
ATOM 1468 C C . LYS A 1 188 ? -38.903 10.306 43.284 1.00 88.38 188 LYS A C 1
ATOM 1470 O O . LYS A 1 188 ? -39.142 10.612 42.124 1.00 88.38 188 LYS A O 1
ATOM 1475 N N . THR A 1 189 ? -37.806 9.634 43.633 1.00 83.00 189 THR A N 1
ATOM 1476 C CA . THR A 1 189 ? -36.769 9.214 42.679 1.00 83.00 189 THR A CA 1
ATOM 1477 C C . THR A 1 189 ? -37.297 8.188 41.680 1.00 83.00 189 THR A C 1
ATOM 1479 O O . THR A 1 189 ? -36.960 8.250 40.504 1.00 83.00 189 THR A O 1
ATOM 1482 N N . THR A 1 190 ? -38.154 7.268 42.132 1.00 84.44 190 THR A N 1
ATOM 1483 C CA . THR A 1 190 ? -38.844 6.291 41.276 1.00 84.44 190 THR A CA 1
ATOM 1484 C C . THR A 1 190 ? -39.693 7.002 40.225 1.00 84.44 190 THR A C 1
ATOM 1486 O O . THR A 1 190 ? -39.594 6.680 39.048 1.00 84.44 190 THR A O 1
ATOM 1489 N N . LEU A 1 191 ? -40.457 8.017 40.641 1.00 84.12 191 LEU A N 1
ATOM 1490 C CA . LEU A 1 191 ? -41.296 8.814 39.750 1.00 84.12 191 LEU A CA 1
ATOM 1491 C C . LEU A 1 191 ? -40.468 9.608 38.728 1.00 84.12 191 LEU A C 1
ATOM 1493 O O . LEU A 1 191 ? -40.800 9.606 37.549 1.00 84.12 191 LEU A O 1
ATOM 1497 N N . LEU A 1 192 ? -39.370 10.248 39.150 1.00 85.81 192 LEU A N 1
ATOM 1498 C CA . LEU A 1 192 ? -38.490 10.992 38.236 1.00 85.81 192 LEU A CA 1
ATOM 1499 C C . LEU A 1 192 ? -37.794 10.094 37.211 1.00 85.81 192 LEU A C 1
ATOM 1501 O O . LEU A 1 192 ? -37.603 10.514 36.074 1.00 85.81 192 LEU A O 1
ATOM 1505 N N . ARG A 1 193 ? -37.419 8.867 37.596 1.00 85.31 193 ARG A N 1
ATOM 1506 C CA . ARG A 1 193 ? -36.840 7.889 36.663 1.00 85.31 193 ARG A CA 1
ATOM 1507 C C . ARG A 1 193 ? -37.845 7.487 35.596 1.00 85.31 193 ARG A C 1
ATOM 1509 O O . ARG A 1 193 ? -37.474 7.442 34.432 1.00 85.31 193 ARG A O 1
ATOM 1516 N N . GLU A 1 194 ? -39.093 7.244 35.981 1.00 84.62 194 GLU A N 1
ATOM 1517 C CA . GLU A 1 194 ? -40.146 6.912 35.019 1.00 84.62 194 GLU A CA 1
ATOM 1518 C C . GLU A 1 194 ? -40.424 8.086 34.070 1.00 84.62 194 GLU A C 1
ATOM 1520 O O . GLU A 1 194 ? -40.452 7.920 32.855 1.00 84.62 194 GLU A O 1
ATOM 1525 N N . LEU A 1 195 ? -40.507 9.302 34.617 1.00 83.56 195 LEU A N 1
ATOM 1526 C CA . LEU A 1 195 ? -40.734 10.526 33.849 1.00 83.56 195 LEU A CA 1
ATOM 1527 C C . LEU A 1 195 ? -39.601 10.843 32.860 1.00 83.56 195 LEU A C 1
ATOM 1529 O O . LEU A 1 195 ? -39.865 11.276 31.745 1.00 83.56 195 LEU A O 1
ATOM 1533 N N . ALA A 1 196 ? -38.338 10.607 33.228 1.00 83.69 196 ALA A N 1
ATOM 1534 C CA . ALA A 1 196 ? -37.195 10.846 32.336 1.00 83.69 196 ALA A CA 1
ATOM 1535 C C . ALA A 1 196 ? -37.214 9.956 31.081 1.00 83.69 196 ALA A C 1
ATOM 1537 O O . ALA A 1 196 ? -36.497 10.187 30.107 1.00 83.69 196 ALA A O 1
ATOM 1538 N N . HIS A 1 197 ? -38.031 8.915 31.123 1.00 80.56 197 HIS A N 1
ATOM 1539 C CA . HIS A 1 197 ? -38.217 7.949 30.070 1.00 80.56 197 HIS A CA 1
ATOM 1540 C C . HIS A 1 197 ? -39.541 8.117 29.319 1.00 80.56 197 HIS A C 1
ATOM 1542 O O . HIS A 1 197 ? -39.795 7.330 28.410 1.00 80.56 197 HIS A O 1
ATOM 1548 N N . ASP A 1 198 ? -40.348 9.110 29.671 1.00 79.19 198 ASP A N 1
ATOM 1549 C CA . ASP A 1 198 ? -41.611 9.423 29.018 1.00 79.19 198 ASP A CA 1
ATOM 1550 C C . ASP A 1 198 ? -41.385 9.847 27.560 1.00 79.19 198 ASP A C 1
ATOM 1552 O O . ASP A 1 198 ? -40.563 10.718 27.275 1.00 79.19 198 ASP A O 1
ATOM 1556 N N . GLU A 1 199 ? -42.102 9.221 26.629 1.00 74.56 199 GLU A N 1
ATOM 1557 C CA . GLU A 1 199 ? -41.966 9.486 25.192 1.00 74.56 199 GLU A CA 1
ATOM 1558 C C . GLU A 1 199 ? -42.470 10.875 24.804 1.00 74.56 199 GLU A C 1
ATOM 1560 O O . GLU A 1 199 ? -41.989 11.438 23.832 1.00 74.56 199 GLU A O 1
ATOM 1565 N N . VAL A 1 200 ? -43.392 11.452 25.579 1.00 74.00 200 VAL A N 1
ATOM 1566 C CA . VAL A 1 200 ? -43.971 12.774 25.291 1.00 74.00 200 VAL A CA 1
ATOM 1567 C C . VAL A 1 200 ? -43.028 13.917 25.698 1.00 74.00 200 VAL A C 1
ATOM 1569 O O . VAL A 1 200 ? -43.199 15.050 25.259 1.00 74.00 200 VAL A O 1
ATOM 1572 N N . LEU A 1 201 ? -42.044 13.638 26.560 1.00 68.75 201 LEU A N 1
ATOM 1573 C CA . LEU A 1 201 ? -41.040 14.607 27.018 1.00 68.75 201 LEU A CA 1
ATOM 1574 C C . LEU A 1 201 ? -39.699 14.489 26.272 1.00 68.75 201 LEU A C 1
ATOM 1576 O O . LEU A 1 201 ? -38.769 15.232 26.592 1.00 68.75 201 LEU A O 1
ATOM 1580 N N . ARG A 1 202 ? -39.586 13.547 25.330 1.00 62.28 202 ARG A N 1
ATOM 1581 C CA . ARG A 1 202 ? -38.429 13.366 24.444 1.00 62.28 202 ARG A CA 1
ATOM 1582 C C . ARG A 1 202 ? -38.671 14.044 23.105 1.00 62.28 202 ARG A C 1
ATOM 1584 O O . ARG A 1 202 ? -37.667 14.539 22.551 1.00 62.28 202 ARG A O 1
#